Protein AF-A0AAD1XWT1-F1 (afdb_monomer)

Sequence (232 aa):
MTEHLYDRDNPKSNLRYKGTGIEGLFYGVPNINERAEMIARAVAKESDGDLTKFVMQSQKPRDVAQKWRTFKNIARFFKNPVGYAYWKMRPLHKQNRVRAIWVILAAQLYFSFVAWIGTKNKKESMMAFWMHSIGETSKEQGLPLDAKPFPADRHKNYLRYSNFHQKLRNKRTSMIWTSWWCRDQNFRKYFEMRKKHGIRPSLSGFYHEKIYDDYIKSRVSLHKKNQMRDYS

Organism: Euplotes crassus (NCBI:txid5936)

Foldseek 3Di:
DCCVVDDDDDPVLVVPDDDLCPQPQDPDDPCSVVSVVSSVVSCCVVVVNDCVVQVPPPDHDDNPVCPCVVVVLVVVCVVPVPVSVCVVCVVVVVVVVDDPVVVVVVVVVVVVVVVVVVVVVVVVVVVVVVCVVVVVDDPPRDDPDPPDPPPPPCPVPDPPPVPPCVVVPPVDPCVPPDPVVVVVVVVVVVVVVCVVVVNDDDPVPDPCPVVVVVVVVVVVVVVVVVVVVVVD

Secondary structure (DSSP, 8-state):
--TTTS-PPPHHHHTS----SGGG--TT-TTHHHHHHHHHHHHHHHTTT-HHHHHH-SS----GGGTTHHHHHHHHHHH-HHHHHHHHHHHHHHTT-S-HHHHHHHHHHHHHHHHHHHHHHHHHHHHHHHHHHHTS--TTSPPP--S-------TT-SSSTTTGGGTTS-S-GGGS---HHHHHHTHHHHHHHHHHTT-PPPTT--TTHHHHHHHHHHHHHHHHHHHHHH--

Solvent-accessible surface area (backbone atoms only — not comparable to full-atom values): 14476 Å² total; per-residue (Å²): 134,63,71,88,78,48,90,73,78,64,72,75,61,69,79,72,63,87,76,57,54,75,91,69,66,68,82,92,50,97,62,40,65,62,52,52,47,54,26,51,53,43,47,30,64,76,34,78,66,39,62,63,61,59,67,69,42,89,71,72,88,73,69,71,83,55,76,55,46,66,60,54,50,52,52,46,33,73,76,38,48,66,62,45,50,50,66,70,44,43,65,48,53,74,68,62,72,63,51,72,69,58,52,52,49,50,50,53,53,49,52,52,50,53,52,48,52,56,52,49,54,51,50,54,52,53,49,52,55,49,37,41,74,74,63,79,31,52,101,89,42,69,81,82,76,69,92,67,78,73,76,75,77,66,84,77,52,84,84,57,56,91,74,56,57,64,78,77,44,73,91,42,82,71,68,75,53,68,63,56,77,63,60,57,54,57,53,54,59,56,53,53,51,29,62,76,70,68,55,72,80,68,89,83,57,63,89,58,50,64,58,52,51,52,50,50,52,52,52,52,53,51,50,54,52,52,53,56,61,77,74,107

Structure (mmCIF, N/CA/C/O backbone):
data_AF-A0AAD1XWT1-F1
#
_entry.id   AF-A0AAD1XWT1-F1
#
loop_
_atom_site.group_PDB
_atom_site.id
_atom_site.type_symbol
_atom_site.label_atom_id
_atom_site.label_alt_id
_atom_site.label_comp_id
_atom_site.label_asym_id
_atom_site.label_entity_id
_atom_site.label_seq_id
_atom_site.pdbx_PDB_ins_code
_atom_site.Cartn_x
_atom_site.Cartn_y
_atom_site.Cartn_z
_atom_site.occupancy
_atom_site.B_iso_or_equiv
_atom_site.auth_seq_id
_atom_site.auth_comp_id
_atom_site.auth_asym_id
_atom_site.auth_atom_id
_atom_site.pdbx_PDB_model_num
ATOM 1 N N . MET A 1 1 ? -4.996 -30.104 21.480 1.00 49.62 1 MET A N 1
ATOM 2 C CA . MET A 1 1 ? -4.513 -29.905 20.090 1.00 49.62 1 MET A CA 1
ATOM 3 C C . MET A 1 1 ? -4.762 -28.506 19.505 1.00 49.62 1 MET A C 1
ATOM 5 O O . MET A 1 1 ? -4.307 -28.254 18.401 1.00 49.62 1 MET A O 1
ATOM 9 N N . THR A 1 2 ? -5.428 -27.565 20.189 1.00 62.06 2 THR A N 1
ATOM 10 C CA . THR A 1 2 ? -5.700 -26.218 19.634 1.00 62.06 2 THR A CA 1
ATOM 11 C C . THR A 1 2 ? -4.679 -25.144 20.025 1.00 62.06 2 THR A C 1
ATOM 13 O O . THR A 1 2 ? -4.672 -24.074 19.421 1.00 62.06 2 THR A O 1
ATOM 16 N N . GLU A 1 3 ? -3.793 -25.414 20.990 1.00 61.53 3 GLU A N 1
ATOM 17 C CA . GLU A 1 3 ? -2.811 -24.431 21.480 1.00 61.53 3 GLU A CA 1
ATOM 18 C C . GLU A 1 3 ? -1.750 -24.047 20.442 1.00 61.53 3 GLU A C 1
ATOM 20 O O . GLU A 1 3 ? -1.301 -22.908 20.435 1.00 61.53 3 GLU A O 1
ATOM 25 N N . HIS A 1 4 ? -1.403 -24.941 19.510 1.00 67.25 4 HIS A N 1
ATOM 26 C CA . HIS A 1 4 ? -0.463 -24.619 18.428 1.00 67.25 4 HIS A CA 1
ATOM 27 C C . HIS A 1 4 ? -1.076 -23.736 17.326 1.00 67.25 4 HIS A C 1
ATOM 29 O O . HIS A 1 4 ? -0.343 -23.143 16.539 1.00 67.25 4 HIS A O 1
ATOM 35 N N . LEU A 1 5 ? -2.411 -23.646 17.250 1.00 65.06 5 LEU A N 1
ATOM 36 C CA . LEU A 1 5 ? -3.117 -22.942 16.173 1.00 65.06 5 LEU A CA 1
ATOM 37 C C . LEU A 1 5 ? -3.361 -21.458 16.485 1.00 65.06 5 LEU A C 1
ATOM 39 O O . LEU A 1 5 ? -3.397 -20.641 15.564 1.00 65.06 5 LEU A O 1
ATOM 43 N N . TYR A 1 6 ? -3.521 -21.094 17.762 1.00 72.44 6 TYR A N 1
ATOM 44 C CA . TYR A 1 6 ? -3.881 -19.736 18.175 1.00 72.44 6 TYR A CA 1
ATOM 45 C C . TYR A 1 6 ? -3.083 -19.271 19.391 1.00 72.44 6 TYR A C 1
ATOM 47 O O . TYR A 1 6 ? -3.008 -19.968 20.400 1.00 72.44 6 TYR A O 1
ATOM 55 N N . ASP A 1 7 ? -2.574 -18.038 19.327 1.00 73.81 7 ASP A N 1
ATOM 56 C CA . ASP A 1 7 ? -1.950 -17.398 20.485 1.00 73.81 7 ASP A CA 1
ATOM 57 C C . ASP A 1 7 ? -3.040 -17.043 21.507 1.00 73.81 7 ASP A C 1
ATOM 59 O O . ASP A 1 7 ? -3.925 -16.226 21.228 1.00 73.81 7 ASP A O 1
ATOM 63 N N . ARG A 1 8 ? -2.982 -17.665 22.688 1.00 74.50 8 ARG A N 1
ATOM 64 C CA . ARG A 1 8 ? -3.876 -17.357 23.811 1.00 74.50 8 ARG A CA 1
ATOM 65 C C . ARG A 1 8 ? -3.508 -16.015 24.440 1.00 74.50 8 ARG A C 1
ATOM 67 O O . ARG A 1 8 ? -2.337 -15.635 24.498 1.00 74.50 8 ARG A O 1
ATOM 74 N N . ASP A 1 9 ? -4.514 -15.306 24.944 1.00 67.06 9 ASP A N 1
ATOM 75 C CA . ASP A 1 9 ? -4.262 -14.159 25.811 1.00 67.06 9 ASP A CA 1
ATOM 76 C C . ASP A 1 9 ? -3.648 -14.636 27.135 1.00 67.06 9 ASP A C 1
ATOM 78 O O . ASP A 1 9 ? -3.965 -15.715 27.638 1.00 67.06 9 ASP A O 1
ATOM 82 N N . ASN A 1 10 ? -2.732 -13.839 27.688 1.00 71.62 10 ASN A N 1
ATOM 83 C CA . ASN A 1 10 ? -2.047 -14.176 28.932 1.00 71.62 10 ASN A CA 1
ATOM 84 C C . ASN A 1 10 ? -3.079 -14.264 30.075 1.00 71.62 10 ASN A C 1
ATOM 86 O O . ASN A 1 10 ? -3.678 -13.242 30.400 1.00 71.62 10 ASN A O 1
ATOM 90 N N . PRO A 1 11 ? -3.264 -15.413 30.747 1.00 62.41 11 PRO A N 1
ATOM 91 C CA . PRO A 1 11 ? -4.279 -15.558 31.794 1.00 62.41 11 PRO A CA 1
ATOM 92 C C . PRO A 1 11 ? -4.094 -14.563 32.953 1.00 62.41 11 PRO A C 1
ATOM 94 O O . PRO A 1 11 ? -5.069 -14.144 33.576 1.00 62.41 11 PRO A O 1
ATOM 97 N N . LYS A 1 12 ? -2.860 -14.088 33.190 1.00 60.12 12 LYS A N 1
ATOM 98 C CA . LYS A 1 12 ? -2.562 -13.058 34.199 1.00 60.12 12 LYS A CA 1
ATOM 99 C C . LYS A 1 12 ? -3.142 -11.674 33.868 1.00 60.12 12 LYS A C 1
ATOM 101 O O . LYS A 1 12 ? -3.205 -10.839 34.766 1.00 60.12 12 LYS A O 1
ATOM 106 N N . SER A 1 13 ? -3.563 -11.396 32.626 1.00 58.22 13 SER A N 1
ATOM 107 C CA . SER A 1 13 ? -4.206 -10.115 32.285 1.00 58.22 13 SER A CA 1
ATOM 108 C C . SER A 1 13 ? -5.674 -10.043 32.706 1.00 58.22 13 SER A C 1
ATOM 110 O O . SER A 1 13 ? -6.138 -8.956 33.030 1.00 58.22 13 SER A O 1
ATOM 112 N N . ASN A 1 14 ? -6.384 -11.175 32.769 1.00 55.44 14 ASN A N 1
ATOM 113 C CA . ASN A 1 14 ? -7.804 -11.213 33.155 1.00 55.44 14 ASN A CA 1
ATOM 114 C C . ASN A 1 14 ? -8.015 -11.010 34.662 1.00 55.44 14 ASN A C 1
ATOM 116 O O . ASN A 1 14 ? -9.048 -10.506 35.084 1.00 55.44 14 ASN A O 1
ATOM 120 N N . LEU A 1 15 ? -7.020 -11.371 35.474 1.00 54.72 15 LEU A N 1
ATOM 121 C CA . LEU A 1 15 ? -7.054 -11.224 36.931 1.00 54.72 15 LEU A CA 1
ATOM 122 C C . LEU A 1 15 ? -6.800 -9.785 37.411 1.00 54.72 15 LEU A C 1
ATOM 124 O O . LEU A 1 15 ? -6.991 -9.497 38.587 1.00 54.72 15 LEU A O 1
ATOM 128 N N . ARG A 1 16 ? -6.329 -8.887 36.533 1.00 53.28 16 ARG A N 1
ATOM 129 C CA . ARG A 1 16 ? -5.719 -7.610 36.942 1.00 53.28 16 ARG A CA 1
ATOM 130 C C . ARG A 1 16 ? -6.541 -6.361 36.638 1.00 53.28 16 ARG A C 1
ATOM 132 O O . ARG A 1 16 ? -6.170 -5.295 37.115 1.00 53.28 16 ARG A O 1
ATOM 139 N N . TYR A 1 17 ? -7.607 -6.458 35.846 1.00 60.28 17 TYR A N 1
ATOM 140 C CA . TYR A 1 17 ? -8.349 -5.281 35.397 1.00 60.28 17 TYR A CA 1
ATOM 141 C C . TYR A 1 17 ? -9.853 -5.565 35.292 1.00 60.28 17 TYR A C 1
ATOM 143 O O . TYR A 1 17 ? -10.282 -6.392 34.489 1.00 60.28 17 TYR A O 1
ATOM 151 N N . LYS A 1 18 ? -10.648 -4.859 36.105 1.00 67.50 18 LYS A N 1
ATOM 152 C CA . LYS A 1 18 ? -12.100 -4.709 35.947 1.00 67.50 18 LYS A CA 1
ATOM 153 C C . LYS A 1 18 ? -12.346 -3.294 35.436 1.00 67.50 18 LYS A C 1
ATOM 155 O O . LYS A 1 18 ? -12.286 -2.347 36.206 1.00 67.50 18 LYS A O 1
ATOM 160 N N . GLY A 1 19 ? -12.522 -3.147 34.129 1.00 70.94 19 GLY A N 1
ATOM 161 C CA . GLY A 1 19 ? -12.842 -1.850 33.541 1.00 70.94 19 GLY A CA 1
ATOM 162 C C . GLY A 1 19 ? -14.320 -1.520 33.700 1.00 70.94 19 GLY A C 1
ATOM 163 O O . GLY A 1 19 ? -15.168 -2.370 33.436 1.00 70.94 19 GLY A O 1
ATOM 164 N N . THR A 1 20 ? -14.631 -0.271 34.044 1.00 76.56 20 THR A N 1
ATOM 165 C CA . THR A 1 20 ? -16.006 0.267 34.049 1.00 76.56 20 THR A CA 1
ATOM 166 C C . THR A 1 20 ? -16.570 0.469 32.641 1.00 76.56 20 THR A C 1
ATOM 168 O O . THR A 1 20 ? -17.774 0.627 32.470 1.00 76.56 20 THR A O 1
ATOM 171 N N . GLY A 1 21 ? -15.707 0.461 31.616 1.00 80.56 21 GLY A N 1
ATOM 172 C CA . GLY A 1 21 ? -16.075 0.643 30.208 1.00 80.56 21 GLY A CA 1
ATOM 173 C C . GLY A 1 21 ? -16.020 2.091 29.710 1.00 80.56 21 GLY A C 1
ATOM 174 O O . GLY A 1 21 ? -16.126 2.301 28.502 1.00 80.56 21 GLY A O 1
ATOM 175 N N . ILE A 1 22 ? -15.778 3.070 30.596 1.00 81.25 22 ILE A N 1
ATOM 176 C CA . ILE A 1 22 ? -15.628 4.503 30.249 1.00 81.25 22 ILE A CA 1
ATOM 177 C C . ILE A 1 22 ? -14.567 4.705 29.162 1.00 81.25 22 ILE A C 1
ATOM 179 O O . ILE A 1 22 ? -14.730 5.481 28.226 1.00 81.25 22 ILE A O 1
ATOM 183 N N . GLU A 1 23 ? -13.460 3.989 29.290 1.00 80.44 23 GLU A N 1
ATOM 184 C CA . GLU A 1 23 ? -12.224 4.242 28.555 1.00 80.44 23 GLU A CA 1
ATOM 185 C C . GLU A 1 23 ? -12.279 3.798 27.086 1.00 80.44 23 GLU A C 1
ATOM 187 O O . GLU A 1 23 ? -11.448 4.201 26.275 1.00 80.44 23 GLU A O 1
ATOM 192 N N . GLY A 1 24 ? -13.259 2.958 26.746 1.00 77.50 24 GLY A N 1
ATOM 193 C CA . GLY A 1 24 ? -13.456 2.391 25.415 1.00 77.50 24 GLY A CA 1
ATOM 194 C C . GLY A 1 24 ? -14.869 2.600 24.885 1.00 77.50 24 GLY A C 1
ATOM 195 O O . GLY A 1 24 ? -15.335 1.773 24.096 1.00 77.50 24 GLY A O 1
ATOM 196 N N . LEU A 1 25 ? -15.571 3.649 25.337 1.00 85.19 25 LEU A N 1
ATOM 197 C CA . LEU A 1 25 ? -16.929 3.934 24.881 1.00 85.19 25 LEU A CA 1
ATOM 198 C C . LEU A 1 25 ? -16.948 4.074 23.354 1.00 85.19 25 LEU A C 1
ATOM 200 O O . LEU A 1 25 ? -16.250 4.896 22.761 1.00 85.19 25 LEU A O 1
ATOM 204 N N . PHE A 1 26 ? -17.751 3.231 22.713 1.00 83.88 26 PHE A N 1
ATOM 205 C CA . PHE A 1 26 ? -17.863 3.208 21.266 1.00 83.88 26 PHE A CA 1
ATOM 206 C C . PHE A 1 26 ? -18.916 4.221 20.819 1.00 83.88 26 PHE A C 1
ATOM 208 O O . PHE A 1 26 ? -20.108 4.034 21.061 1.00 83.88 26 PHE A O 1
ATOM 215 N N . TYR A 1 27 ? -18.464 5.295 20.179 1.00 85.94 27 TYR A N 1
ATOM 216 C CA . TYR A 1 27 ? -19.332 6.342 19.649 1.00 85.94 27 TYR A CA 1
ATOM 217 C C . TYR A 1 27 ? -19.965 5.923 18.313 1.00 85.94 27 TYR A C 1
ATOM 219 O O . TYR A 1 27 ? -19.368 5.179 17.535 1.00 85.94 27 TYR A O 1
ATOM 227 N N . GLY A 1 28 ? -21.176 6.416 18.035 1.00 87.75 28 GLY A N 1
ATOM 228 C CA . GLY A 1 28 ? -21.856 6.213 16.748 1.00 87.75 28 GLY A CA 1
ATOM 229 C C . GLY A 1 28 ? -22.676 4.925 16.621 1.00 87.75 28 GLY A C 1
ATOM 230 O O . GLY A 1 28 ? -23.123 4.597 15.524 1.00 87.75 28 GLY A O 1
ATOM 231 N N . VAL A 1 29 ? -22.897 4.193 17.716 1.00 90.94 29 VAL A N 1
ATOM 232 C CA . VAL A 1 29 ? -23.879 3.097 17.753 1.00 90.94 29 VAL A CA 1
ATOM 233 C C . VAL A 1 29 ? -25.259 3.600 18.163 1.00 90.94 29 VAL A C 1
ATOM 235 O O . VAL A 1 29 ? -25.348 4.483 19.015 1.00 90.94 29 VAL A O 1
ATOM 238 N N . PRO A 1 30 ? -26.342 3.008 17.625 1.00 92.88 30 PRO A N 1
ATOM 239 C CA . PRO A 1 30 ? -27.704 3.409 17.974 1.00 92.88 30 PRO A CA 1
ATOM 240 C C . PRO A 1 30 ? -28.011 3.209 19.465 1.00 92.88 30 PRO A C 1
ATOM 242 O O . PRO A 1 30 ? -28.807 3.946 20.030 1.00 92.88 30 PRO A O 1
ATOM 245 N N . ASN A 1 31 ? -27.331 2.268 20.128 1.00 94.38 31 ASN A N 1
ATOM 246 C CA . ASN A 1 31 ? -27.516 1.970 21.547 1.00 94.38 31 ASN A CA 1
ATOM 247 C C . ASN A 1 31 ? -26.507 2.669 22.476 1.00 94.38 31 ASN A C 1
ATOM 249 O O . ASN A 1 31 ? -26.092 2.123 23.499 1.00 94.38 31 ASN A O 1
ATOM 253 N N . ILE A 1 32 ? -26.061 3.871 22.110 1.00 93.25 32 ILE A N 1
ATOM 254 C CA . ILE A 1 32 ? -25.077 4.623 22.899 1.00 93.25 32 ILE A CA 1
ATOM 255 C C . ILE A 1 32 ? -25.587 4.977 24.302 1.00 93.25 32 ILE A C 1
ATOM 257 O O . ILE A 1 32 ? -24.831 4.853 25.263 1.00 93.25 32 ILE A O 1
ATOM 261 N N . ASN A 1 33 ? -26.867 5.332 24.432 1.00 93.25 33 ASN A N 1
ATOM 262 C CA . ASN A 1 33 ? -27.468 5.705 25.714 1.00 93.25 33 ASN A CA 1
ATOM 263 C C . ASN A 1 33 ? -27.510 4.517 26.685 1.00 93.25 33 ASN A C 1
ATOM 265 O O . ASN A 1 33 ? -27.107 4.658 27.833 1.00 93.25 33 ASN A O 1
ATOM 269 N N . GLU A 1 34 ? -27.884 3.328 26.205 1.00 93.06 34 GLU A N 1
ATOM 270 C CA . GLU A 1 34 ? -27.869 2.094 27.005 1.00 93.06 34 GLU A CA 1
ATOM 271 C C . GLU A 1 34 ? -26.453 1.759 27.496 1.00 93.06 34 GLU A C 1
ATOM 273 O O . GLU A 1 34 ? -26.245 1.367 28.642 1.00 93.06 34 GLU A O 1
ATOM 278 N N . ARG A 1 35 ? -25.440 1.943 26.640 1.00 91.94 35 ARG A N 1
ATOM 279 C CA . ARG A 1 35 ? -24.036 1.725 27.019 1.00 91.94 35 ARG A CA 1
ATOM 280 C C . ARG A 1 35 ? -23.574 2.731 28.066 1.00 91.94 35 ARG A C 1
ATOM 282 O O . ARG A 1 35 ? -22.901 2.337 29.013 1.00 91.94 35 ARG A O 1
ATOM 289 N N . ALA A 1 36 ? -23.930 4.003 27.899 1.00 91.38 36 ALA A N 1
ATOM 290 C CA . ALA A 1 36 ? -23.623 5.050 28.866 1.00 91.38 36 ALA A CA 1
ATOM 291 C C . ALA A 1 36 ? -24.294 4.772 30.220 1.00 91.38 36 ALA A C 1
ATOM 293 O O . ALA A 1 36 ? -23.655 4.914 31.258 1.00 91.38 36 ALA A O 1
ATOM 294 N N . GLU A 1 37 ? -25.536 4.288 30.213 1.00 92.56 37 GLU A N 1
ATOM 295 C CA . GLU A 1 37 ? -26.249 3.889 31.424 1.00 92.56 37 GLU A CA 1
ATOM 296 C C . GLU A 1 37 ? -25.573 2.701 32.123 1.00 92.56 37 GLU A C 1
ATOM 298 O O . GLU A 1 37 ? -25.354 2.735 33.332 1.00 92.56 37 GLU A O 1
ATOM 303 N N . MET A 1 38 ? -25.171 1.668 31.378 1.00 91.88 38 MET A N 1
ATOM 304 C CA . MET A 1 38 ? -24.446 0.522 31.941 1.00 91.88 38 MET A CA 1
ATOM 305 C C . MET A 1 38 ? -23.110 0.930 32.566 1.00 91.88 38 MET A C 1
ATOM 307 O O . MET A 1 38 ? -22.744 0.421 33.626 1.00 91.88 38 MET A O 1
ATOM 311 N N . ILE A 1 39 ? -22.409 1.876 31.941 1.00 90.50 39 ILE A N 1
ATOM 312 C CA . ILE A 1 39 ? -21.191 2.467 32.493 1.00 90.50 39 ILE A CA 1
ATOM 313 C C . ILE A 1 39 ? -21.511 3.238 33.779 1.00 90.50 39 ILE A C 1
ATOM 315 O O . ILE A 1 39 ? -20.847 3.024 34.789 1.00 90.50 39 ILE A O 1
ATOM 319 N N . ALA A 1 40 ? -22.549 4.079 33.783 1.00 89.62 40 ALA A N 1
ATOM 320 C CA . ALA A 1 40 ? -22.962 4.830 34.968 1.00 89.62 40 ALA A CA 1
ATOM 321 C C . AL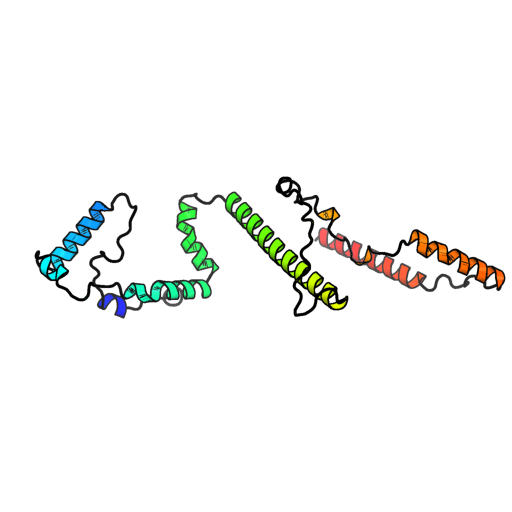A A 1 40 ? -23.335 3.901 36.136 1.00 89.62 40 ALA A C 1
ATOM 323 O O . ALA A 1 40 ? -22.902 4.128 37.264 1.00 89.62 40 ALA A O 1
ATOM 324 N N . ARG A 1 41 ? -24.055 2.804 35.864 1.00 89.88 41 ARG A N 1
ATOM 325 C CA . ARG A 1 41 ? -24.374 1.764 36.857 1.00 89.88 41 ARG A CA 1
ATOM 326 C C . ARG A 1 41 ? -23.116 1.079 37.396 1.00 89.88 41 ARG A C 1
ATOM 328 O O . ARG A 1 41 ? -23.028 0.838 38.597 1.00 89.88 41 ARG A O 1
ATOM 335 N N . ALA A 1 42 ? -22.144 0.767 36.537 1.00 88.19 42 ALA A N 1
ATOM 336 C CA . ALA A 1 42 ? -20.881 0.158 36.956 1.00 88.19 42 ALA A CA 1
ATOM 337 C C . ALA A 1 42 ? -20.062 1.104 37.849 1.00 88.19 42 ALA A C 1
ATOM 339 O O . ALA A 1 42 ? -19.581 0.683 38.897 1.00 88.19 42 ALA A O 1
ATOM 340 N N . VAL A 1 43 ? -19.977 2.384 37.479 1.00 87.94 43 VAL A N 1
ATOM 341 C CA . VAL A 1 43 ? -19.292 3.422 38.267 1.00 87.94 43 VAL A CA 1
ATOM 342 C C . VAL A 1 43 ? -19.974 3.618 39.615 1.00 87.94 43 VAL A C 1
ATOM 344 O O . VAL A 1 43 ? -19.302 3.588 40.638 1.00 87.94 43 VAL A O 1
ATOM 347 N N . ALA A 1 44 ? -21.304 3.745 39.629 1.00 87.38 44 ALA A N 1
ATOM 348 C CA . ALA A 1 44 ? -22.071 3.888 40.862 1.00 87.38 44 ALA A CA 1
ATOM 349 C C . ALA A 1 44 ? -21.903 2.670 41.781 1.00 87.38 44 ALA A C 1
ATOM 351 O O . ALA A 1 44 ? -21.812 2.829 42.992 1.00 87.38 44 ALA A O 1
ATOM 352 N N . LYS A 1 45 ? -21.810 1.455 41.227 1.00 87.81 45 LYS A N 1
ATOM 353 C CA . LYS A 1 45 ? -21.544 0.244 42.013 1.00 87.81 45 LYS A CA 1
ATOM 354 C C . LYS A 1 45 ? -20.141 0.232 42.621 1.00 87.81 45 LYS A C 1
ATOM 356 O O . LYS A 1 45 ? -19.979 -0.251 43.732 1.00 87.81 45 LYS A O 1
ATOM 361 N N . GLU A 1 46 ? -19.133 0.721 41.904 1.00 82.94 46 GLU A N 1
ATOM 362 C CA . GLU A 1 46 ? -17.763 0.814 42.428 1.00 82.94 46 GLU A CA 1
ATOM 363 C C . GLU A 1 46 ? -17.592 1.942 43.451 1.00 82.94 46 GLU A C 1
ATOM 365 O O . GLU A 1 46 ? -16.688 1.881 44.281 1.00 82.94 46 GLU A O 1
ATOM 370 N N . SER A 1 47 ? -18.456 2.957 43.406 1.00 83.81 47 SER A N 1
ATOM 371 C CA . SER A 1 47 ? -18.407 4.120 44.290 1.00 83.81 47 SER A CA 1
ATOM 372 C C . SER A 1 47 ? -19.470 4.112 45.400 1.00 83.81 47 SER A C 1
ATOM 374 O O . SER A 1 47 ? -19.673 5.139 46.047 1.00 83.81 47 SER A O 1
ATOM 376 N N . ASP A 1 48 ? -20.163 2.987 45.620 1.00 86.00 48 ASP A N 1
ATOM 377 C CA . ASP A 1 48 ? -21.288 2.838 46.563 1.00 86.00 48 ASP A CA 1
ATOM 378 C C . ASP A 1 48 ? -22.382 3.917 46.405 1.00 86.00 48 ASP A C 1
ATOM 380 O O . ASP A 1 48 ? -22.942 4.417 47.377 1.00 86.00 48 ASP A O 1
ATOM 384 N N . GLY A 1 49 ? -22.658 4.334 45.168 1.00 83.69 49 GLY A N 1
ATOM 385 C CA . GLY A 1 49 ? -23.625 5.385 44.833 1.00 83.69 49 GLY A CA 1
ATOM 386 C C . GLY A 1 49 ? -23.099 6.818 44.975 1.00 83.69 49 GLY A C 1
ATOM 387 O O . GLY A 1 49 ? -23.742 7.745 44.488 1.00 83.69 49 GLY A O 1
ATOM 388 N N . ASP A 1 50 ? -21.914 7.018 45.558 1.00 88.88 50 ASP A N 1
ATOM 389 C CA . ASP A 1 50 ? -21.298 8.334 45.739 1.00 88.88 50 ASP A CA 1
ATOM 390 C C . ASP A 1 50 ? -20.274 8.637 44.635 1.00 88.88 50 ASP A C 1
ATOM 392 O O . ASP A 1 50 ? -19.100 8.265 44.702 1.00 88.88 50 ASP A O 1
ATOM 396 N N . LEU A 1 51 ? -20.721 9.347 43.598 1.00 83.81 51 LEU A N 1
ATOM 397 C CA . LEU A 1 51 ? -19.886 9.717 42.452 1.00 83.81 51 LEU A CA 1
ATOM 398 C C . LEU A 1 51 ? -18.724 10.652 42.823 1.00 83.81 51 LEU A C 1
ATOM 400 O O . LEU A 1 51 ? -17.755 10.739 42.064 1.00 83.81 51 LEU A O 1
ATOM 404 N N . THR A 1 52 ? -18.771 11.327 43.978 1.00 84.56 52 THR A N 1
ATOM 405 C CA . THR A 1 52 ? -17.679 12.215 44.399 1.00 84.56 52 THR A CA 1
ATOM 406 C C . THR A 1 52 ? -16.398 11.427 44.661 1.00 84.56 52 THR A C 1
ATOM 408 O O . THR A 1 52 ? -15.324 11.877 44.263 1.00 84.56 52 THR A O 1
ATOM 411 N N . LYS A 1 53 ? -16.499 10.196 45.184 1.00 83.81 53 LYS A N 1
ATOM 412 C CA . LYS A 1 53 ? -15.360 9.278 45.359 1.00 83.81 53 LYS A CA 1
ATOM 413 C C . LYS A 1 53 ? -14.677 8.954 44.034 1.00 83.81 53 LYS A C 1
ATOM 415 O O . LYS A 1 53 ? -13.450 8.965 43.948 1.00 83.81 53 LYS A O 1
ATOM 420 N N . PHE A 1 54 ? -15.466 8.720 42.983 1.00 82.38 54 PHE A N 1
ATOM 421 C CA . PHE A 1 54 ? -14.926 8.495 41.644 1.00 82.38 54 PHE A CA 1
ATOM 422 C C . PHE A 1 54 ? -14.262 9.761 41.098 1.00 82.38 54 PHE A C 1
ATOM 424 O O . PHE A 1 54 ? -13.175 9.682 40.530 1.00 82.38 54 PHE A O 1
ATOM 431 N N . VAL A 1 55 ? -14.871 10.940 41.275 1.00 84.62 55 VAL A N 1
ATOM 432 C CA . VAL A 1 55 ? -14.315 12.229 40.823 1.00 84.62 55 VAL A CA 1
ATOM 433 C C . VAL A 1 55 ? -12.990 12.541 41.521 1.00 84.62 55 VAL A C 1
ATOM 435 O O . VAL A 1 55 ? -12.027 12.866 40.825 1.00 84.62 55 VAL A O 1
ATOM 438 N N . MET A 1 56 ? -12.922 12.356 42.842 1.00 85.00 56 MET A N 1
ATOM 439 C CA . MET A 1 56 ? -11.740 12.608 43.677 1.00 85.00 56 MET A CA 1
ATOM 440 C C . MET A 1 56 ? -10.594 11.612 43.452 1.00 85.00 56 MET A C 1
ATOM 442 O O . MET A 1 56 ? -9.467 11.858 43.880 1.00 85.00 56 MET A O 1
ATOM 446 N N . GLN A 1 57 ? -10.841 10.500 42.756 1.00 82.12 57 GLN A N 1
ATOM 447 C CA . GLN A 1 57 ? -9.806 9.531 42.418 1.00 82.12 57 GLN A CA 1
ATOM 448 C C . GLN A 1 57 ? -8.758 10.166 41.483 1.00 82.12 57 GLN A C 1
ATOM 450 O O . GLN A 1 57 ? -9.059 10.513 40.336 1.00 82.12 57 GLN A O 1
ATOM 455 N N . SER A 1 58 ? -7.527 10.311 41.988 1.00 70.62 58 SER A N 1
ATOM 456 C CA . SER A 1 58 ? -6.415 11.012 41.322 1.00 70.62 58 SER A CA 1
ATOM 457 C C . SER A 1 58 ? -5.938 10.321 40.045 1.00 70.62 58 SER A C 1
ATOM 459 O O . SER A 1 58 ? -5.507 10.976 39.096 1.00 70.62 58 SER A O 1
ATOM 461 N N . GLN A 1 59 ? -6.052 8.993 39.990 1.00 74.69 59 GLN A N 1
ATOM 462 C CA . GLN A 1 59 ? -5.810 8.205 38.791 1.00 74.69 59 GLN A CA 1
ATOM 463 C C . GLN A 1 59 ? -7.114 7.561 38.348 1.00 74.69 59 GLN A C 1
ATOM 465 O O . GLN A 1 59 ? -7.603 6.620 38.970 1.00 74.69 59 GLN A O 1
ATOM 470 N N . LYS A 1 60 ? -7.669 8.065 37.244 1.00 75.25 60 LYS A N 1
ATOM 471 C CA . LYS A 1 60 ? -8.768 7.378 36.569 1.00 75.25 60 LYS A CA 1
ATOM 472 C C . LYS A 1 60 ? -8.273 6.017 36.073 1.00 75.25 60 LYS A C 1
ATOM 474 O O . LYS A 1 60 ? -7.125 5.936 35.612 1.00 75.25 60 LYS A O 1
ATOM 479 N N . PRO A 1 61 ? -9.106 4.967 36.154 1.00 71.81 61 PRO A N 1
ATOM 480 C CA . PRO A 1 61 ? -8.738 3.664 35.628 1.00 71.81 61 PRO A CA 1
ATOM 481 C C . PRO A 1 61 ? -8.369 3.786 34.139 1.00 71.81 61 PRO A C 1
ATOM 483 O O . PRO A 1 61 ? -8.864 4.657 33.416 1.00 71.81 61 PRO A O 1
ATOM 486 N N . ARG A 1 62 ? -7.399 2.969 33.718 1.00 73.31 62 ARG A N 1
ATOM 487 C CA . ARG A 1 62 ? -6.936 2.845 32.331 1.00 73.31 62 ARG A CA 1
ATOM 488 C C . ARG A 1 62 ? -6.855 1.372 31.952 1.00 73.31 62 ARG A C 1
ATOM 490 O O . ARG A 1 62 ? -6.408 0.556 32.757 1.00 73.31 62 ARG A O 1
ATOM 497 N N . ASP A 1 63 ? -7.162 1.062 30.700 1.00 75.38 63 ASP A N 1
ATOM 498 C CA . ASP A 1 63 ? -7.286 -0.293 30.192 1.00 75.38 63 ASP A CA 1
ATOM 499 C C . ASP A 1 63 ? -5.889 -0.752 29.825 1.00 75.38 63 ASP A C 1
ATOM 501 O O . ASP A 1 63 ? -5.401 -0.638 28.694 1.00 75.38 63 ASP A O 1
ATOM 505 N N . VAL A 1 64 ? -5.201 -1.255 30.847 1.00 76.69 64 VAL A N 1
ATOM 506 C CA . VAL A 1 64 ? -3.835 -1.754 30.727 1.00 76.69 64 VAL A CA 1
ATOM 507 C C . VAL A 1 64 ? -3.772 -2.916 29.728 1.00 76.69 64 VAL A C 1
ATOM 509 O O . VAL A 1 64 ? -2.722 -3.136 29.115 1.00 76.69 64 VAL A O 1
ATOM 512 N N . ALA A 1 65 ? -4.882 -3.627 29.486 1.00 74.00 65 ALA A N 1
ATOM 513 C CA . ALA A 1 65 ? -4.927 -4.711 28.513 1.00 74.00 65 ALA A CA 1
ATOM 514 C C . ALA A 1 65 ? -4.798 -4.201 27.065 1.00 74.00 65 ALA A C 1
ATOM 516 O O . ALA A 1 65 ? -4.277 -4.922 26.203 1.00 74.00 65 ALA A O 1
ATOM 517 N N . GLN A 1 66 ? -5.179 -2.948 26.787 1.00 79.31 66 GLN A N 1
ATOM 518 C CA . GLN A 1 66 ? -5.052 -2.346 25.456 1.00 79.31 66 GLN A CA 1
ATOM 519 C C . GLN A 1 66 ? -3.655 -1.806 25.129 1.00 79.31 66 GLN A C 1
ATOM 521 O O . GLN A 1 66 ? -3.337 -1.678 23.945 1.00 79.31 66 GLN A O 1
ATOM 526 N N . LYS A 1 67 ? -2.782 -1.582 26.126 1.00 82.06 67 LYS A N 1
ATOM 527 C CA . LYS A 1 67 ? -1.463 -0.928 25.961 1.00 82.06 67 LYS A CA 1
ATOM 528 C C . LYS A 1 67 ? -0.611 -1.496 24.816 1.00 82.06 67 LYS A C 1
ATOM 530 O O . LYS A 1 67 ? 0.040 -0.748 24.097 1.00 82.06 67 LYS A O 1
ATOM 535 N N . TRP A 1 68 ? -0.638 -2.815 24.619 1.00 84.44 68 TRP A N 1
ATOM 536 C CA . TRP A 1 68 ? 0.157 -3.506 23.591 1.00 84.44 68 TRP A CA 1
ATOM 537 C C . TRP A 1 68 ? -0.679 -4.078 22.443 1.00 84.44 68 TRP A C 1
ATOM 539 O O . TRP A 1 68 ? -0.171 -4.842 21.621 1.00 84.44 68 TRP A O 1
ATOM 549 N N . ARG A 1 69 ? -1.972 -3.743 22.364 1.00 84.88 69 ARG A N 1
ATOM 550 C CA . ARG A 1 69 ? -2.899 -4.354 21.400 1.00 84.88 69 ARG A CA 1
ATOM 551 C C . ARG A 1 69 ? -2.491 -4.089 19.951 1.00 84.88 69 ARG A C 1
ATOM 553 O O . ARG A 1 69 ? -2.581 -5.000 19.128 1.00 84.88 69 ARG A O 1
ATOM 560 N N . THR A 1 70 ? -1.996 -2.889 19.652 1.00 88.25 70 THR A N 1
ATOM 561 C CA . THR A 1 70 ? -1.509 -2.521 18.313 1.00 88.25 70 THR A CA 1
ATOM 562 C C . THR A 1 70 ? -0.310 -3.374 17.910 1.00 88.25 70 THR A C 1
ATOM 564 O O . THR A 1 70 ? -0.348 -4.018 16.866 1.00 88.25 70 THR A O 1
ATOM 567 N N . PHE A 1 71 ? 0.701 -3.483 18.774 1.00 91.31 71 PHE A N 1
ATOM 568 C CA . PHE A 1 71 ? 1.884 -4.308 18.515 1.00 91.31 71 PHE A CA 1
ATOM 569 C C . PHE A 1 71 ? 1.546 -5.793 18.381 1.00 91.31 71 PHE A C 1
ATOM 571 O O . PHE A 1 71 ? 2.025 -6.446 1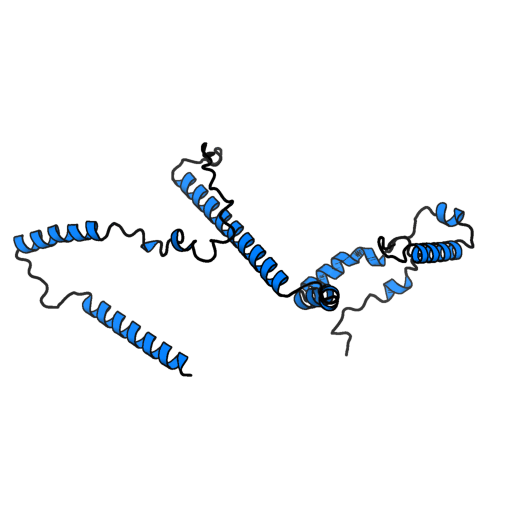7.459 1.00 91.31 71 PHE A O 1
AT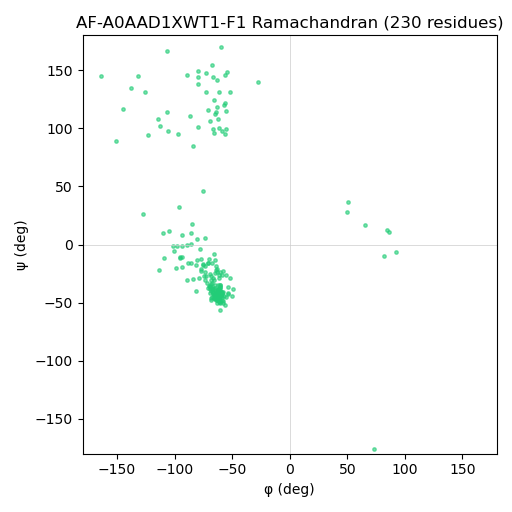OM 578 N N . LYS A 1 72 ? 0.649 -6.322 19.223 1.00 89.50 72 LYS A N 1
ATOM 579 C CA . LYS A 1 72 ? 0.150 -7.701 19.089 1.00 89.50 72 LYS A CA 1
ATOM 580 C C . LYS A 1 72 ? -0.525 -7.933 17.734 1.00 89.50 72 LYS A C 1
ATOM 582 O O . LYS A 1 72 ? -0.337 -8.980 17.125 1.00 89.50 72 LYS A O 1
ATOM 587 N N . ASN A 1 73 ? -1.305 -6.971 17.243 1.00 90.94 73 ASN A N 1
ATOM 588 C CA . ASN A 1 73 ? -1.942 -7.071 15.929 1.00 90.94 73 ASN A CA 1
ATOM 589 C C . ASN A 1 73 ? -0.934 -6.983 14.777 1.00 90.94 73 ASN A C 1
ATOM 591 O O . ASN A 1 73 ? -1.071 -7.732 13.814 1.00 90.94 73 ASN A O 1
ATOM 595 N N . ILE A 1 74 ? 0.088 -6.132 14.892 1.00 91.81 74 ILE A N 1
ATOM 596 C CA . ILE A 1 74 ? 1.197 -6.066 13.931 1.00 91.81 74 ILE A CA 1
ATOM 597 C C . ILE A 1 74 ? 1.941 -7.408 13.896 1.00 91.81 74 ILE A C 1
ATOM 599 O O . ILE A 1 74 ? 2.137 -7.974 12.825 1.00 91.81 74 ILE A O 1
ATOM 603 N N . ALA A 1 75 ? 2.272 -7.975 15.058 1.00 92.62 75 ALA A N 1
ATOM 604 C CA . ALA A 1 75 ? 2.918 -9.282 15.150 1.00 92.62 75 ALA A CA 1
ATOM 605 C C . ALA A 1 75 ? 2.061 -10.399 14.526 1.00 92.62 75 ALA A C 1
ATOM 607 O O . ALA A 1 75 ? 2.575 -11.221 13.773 1.00 92.62 75 ALA A O 1
ATOM 608 N N . ARG A 1 76 ? 0.739 -10.401 14.760 1.00 90.12 76 ARG A N 1
ATOM 609 C CA . ARG A 1 76 ? -0.193 -11.345 14.111 1.00 90.12 76 ARG A CA 1
ATOM 610 C C . ARG A 1 76 ? -0.233 -11.175 12.594 1.00 90.12 76 ARG A C 1
ATOM 612 O O . ARG A 1 76 ? -0.303 -12.175 11.886 1.00 90.12 76 ARG A O 1
ATOM 619 N N . PHE A 1 77 ? -0.182 -9.935 12.104 1.00 93.12 77 PHE A N 1
ATOM 620 C CA . PHE A 1 77 ? -0.114 -9.658 10.673 1.00 93.12 77 PHE A CA 1
ATOM 621 C C . PHE A 1 77 ? 1.179 -10.204 10.061 1.00 93.12 77 PHE A C 1
ATOM 623 O O . PHE A 1 77 ? 1.117 -10.865 9.037 1.00 93.12 77 PHE A O 1
ATOM 630 N N . PHE A 1 78 ? 2.334 -10.023 10.705 1.00 93.88 78 PHE A N 1
ATOM 631 C CA . PHE A 1 78 ? 3.585 -10.603 10.205 1.00 93.88 78 PHE A CA 1
ATOM 632 C C . PHE A 1 78 ? 3.630 -12.134 10.313 1.00 93.88 78 PHE A C 1
ATOM 634 O O . PHE A 1 78 ? 4.154 -12.783 9.413 1.00 93.88 78 PHE A O 1
ATOM 641 N N . LYS A 1 79 ? 3.044 -12.726 11.363 1.00 92.06 79 LYS A N 1
ATOM 642 C CA . LYS A 1 79 ? 2.961 -14.188 11.537 1.00 92.06 79 LYS A CA 1
ATOM 643 C C . LYS A 1 79 ? 2.124 -14.853 10.441 1.00 92.06 79 LYS A C 1
ATOM 645 O O . LYS A 1 79 ? 2.494 -15.911 9.945 1.00 92.06 79 LYS A O 1
ATOM 650 N N . ASN A 1 80 ? 0.980 -14.265 10.087 1.00 93.06 80 ASN A N 1
ATOM 651 C CA . ASN A 1 80 ? 0.131 -14.753 9.002 1.00 93.06 80 ASN A CA 1
ATOM 652 C C . ASN A 1 80 ? -0.648 -13.591 8.352 1.00 93.06 80 ASN A C 1
ATOM 654 O O . ASN A 1 80 ? -1.780 -13.300 8.766 1.00 93.06 80 ASN A O 1
ATOM 658 N N . PRO A 1 81 ? -0.081 -12.932 7.325 1.00 92.25 81 PRO A N 1
ATOM 659 C CA . PRO A 1 81 ? -0.658 -11.711 6.761 1.00 92.25 81 PRO A CA 1
ATOM 660 C C . PRO A 1 81 ? -1.978 -11.975 6.041 1.00 92.25 81 PRO A C 1
ATOM 662 O O . PRO A 1 81 ? -2.938 -11.219 6.204 1.00 92.25 81 PRO A O 1
ATOM 665 N N . VAL A 1 82 ? -2.061 -13.084 5.301 1.00 91.44 82 VAL A N 1
ATOM 666 C CA . VAL A 1 82 ? -3.258 -13.463 4.540 1.00 91.44 82 VAL A CA 1
ATOM 667 C C . VAL A 1 82 ? -4.394 -13.843 5.484 1.00 91.44 82 VAL A C 1
ATOM 669 O O . VAL A 1 82 ? -5.506 -13.339 5.342 1.00 91.44 82 VAL A O 1
ATOM 672 N N . GLY A 1 83 ? -4.117 -14.681 6.487 1.00 91.56 83 GLY A N 1
ATOM 673 C CA . GLY A 1 83 ? -5.113 -15.086 7.475 1.00 91.56 83 GLY A CA 1
ATOM 674 C C . GLY A 1 83 ? -5.627 -13.898 8.287 1.00 91.56 83 GLY A C 1
ATOM 675 O O . GLY A 1 83 ? -6.837 -13.735 8.448 1.00 91.56 83 GLY A O 1
ATOM 676 N N . TYR A 1 84 ? -4.727 -13.025 8.751 1.00 92.12 84 TYR A N 1
ATOM 677 C CA . TYR A 1 84 ? -5.115 -11.822 9.485 1.00 92.12 84 TYR A CA 1
ATOM 678 C C . TYR A 1 84 ? -5.996 -10.899 8.631 1.00 92.12 84 TYR A C 1
ATOM 680 O O . TYR A 1 84 ? -7.063 -10.480 9.088 1.00 92.12 84 TYR A O 1
ATOM 688 N N . ALA A 1 85 ? -5.598 -10.625 7.383 1.00 90.31 85 ALA A N 1
ATOM 689 C CA . ALA A 1 85 ? -6.382 -9.812 6.458 1.00 90.31 85 ALA A CA 1
ATOM 690 C C . ALA A 1 85 ? -7.755 -10.441 6.168 1.00 90.31 85 ALA A C 1
ATOM 692 O O . ALA A 1 85 ? -8.771 -9.754 6.267 1.00 90.31 85 ALA A O 1
ATOM 693 N N . TYR A 1 86 ? -7.811 -11.750 5.902 1.00 90.31 86 TYR A N 1
ATOM 694 C CA . TYR A 1 86 ? -9.060 -12.475 5.661 1.00 90.31 86 TYR A CA 1
ATOM 695 C C . TYR A 1 86 ? -10.047 -12.310 6.823 1.00 90.31 86 TYR A C 1
ATOM 697 O O . TYR A 1 86 ? -11.184 -11.877 6.624 1.00 90.31 86 TYR A O 1
ATOM 705 N N . TRP A 1 87 ? -9.613 -12.585 8.056 1.00 92.00 87 TRP A N 1
ATOM 706 C CA . TRP A 1 87 ? -10.490 -12.496 9.226 1.00 92.00 87 TRP A CA 1
ATOM 707 C C . TRP A 1 87 ? -10.921 -11.064 9.540 1.00 92.00 87 TRP A C 1
ATOM 709 O O . TRP A 1 87 ? -12.052 -10.857 9.985 1.00 92.00 87 TRP A O 1
ATOM 719 N N . LYS A 1 88 ? -10.066 -10.068 9.277 1.00 89.94 88 LYS A N 1
ATOM 720 C CA . LYS A 1 88 ? -10.424 -8.651 9.428 1.00 89.94 88 LYS A CA 1
ATOM 721 C C . LYS A 1 88 ? -11.398 -8.160 8.361 1.00 89.94 88 LYS A C 1
ATOM 723 O O . LYS A 1 88 ? -12.260 -7.346 8.677 1.00 89.94 88 LYS A O 1
ATOM 728 N N . MET A 1 89 ? -11.317 -8.689 7.143 1.00 86.12 89 MET A N 1
ATOM 729 C CA . MET A 1 89 ? -12.199 -8.314 6.034 1.00 86.12 89 MET A CA 1
ATOM 730 C C . MET A 1 89 ? -13.497 -9.137 5.979 1.00 86.12 89 MET A C 1
ATOM 732 O O . MET A 1 89 ? -14.466 -8.714 5.347 1.00 86.12 89 MET A O 1
ATOM 736 N N . ARG A 1 90 ? -13.571 -10.280 6.679 1.00 87.75 90 ARG A N 1
ATOM 737 C CA . ARG A 1 90 ? -14.747 -11.172 6.703 1.00 87.75 90 ARG A CA 1
ATOM 738 C C . ARG A 1 90 ? -16.077 -10.457 6.997 1.00 87.75 90 ARG A C 1
ATOM 740 O O . ARG A 1 90 ? -17.045 -10.761 6.299 1.00 87.75 90 ARG A O 1
ATOM 747 N N . PRO A 1 91 ? -16.190 -9.529 7.972 1.00 87.69 91 PRO A N 1
ATOM 748 C CA . PRO A 1 91 ? -17.453 -8.833 8.232 1.00 87.69 91 PRO A CA 1
ATOM 749 C C . PRO A 1 91 ? -17.924 -7.991 7.040 1.00 87.69 91 PRO A C 1
ATOM 751 O O . PRO A 1 91 ? -19.110 -7.990 6.722 1.00 87.69 91 PRO A O 1
ATOM 754 N N . LEU A 1 92 ? -16.992 -7.338 6.337 1.00 82.50 92 LEU A N 1
ATOM 755 C CA . LEU A 1 92 ? -17.291 -6.528 5.153 1.00 82.50 92 LEU A CA 1
ATOM 756 C C . LEU A 1 92 ? -17.763 -7.398 3.982 1.00 82.50 92 LEU A C 1
ATOM 758 O O . LEU A 1 92 ? -18.671 -7.007 3.248 1.00 82.50 92 LEU A O 1
ATOM 762 N N . HIS A 1 93 ? -17.187 -8.596 3.850 1.00 79.62 93 HIS A N 1
ATOM 763 C CA . HIS A 1 93 ? -17.599 -9.576 2.848 1.00 79.62 93 HIS A CA 1
ATOM 764 C C . HIS A 1 93 ? -18.985 -10.163 3.152 1.00 79.62 93 HIS A C 1
ATOM 766 O O . HIS A 1 93 ? -19.805 -10.302 2.248 1.00 79.62 93 HIS A O 1
ATOM 772 N N . LYS A 1 94 ? -19.285 -10.471 4.424 1.00 84.44 94 LYS A N 1
ATOM 773 C CA . LYS A 1 94 ? -20.613 -10.957 4.846 1.00 84.44 94 LYS A CA 1
ATOM 774 C C . LYS A 1 94 ? -21.720 -9.933 4.602 1.00 84.44 94 LYS A C 1
ATOM 776 O O . LYS A 1 94 ? -22.828 -10.314 4.256 1.00 84.44 94 LYS A O 1
ATOM 781 N N . GLN A 1 95 ? -21.419 -8.647 4.761 1.00 86.81 95 GLN A N 1
ATOM 782 C CA . GLN A 1 95 ? -22.367 -7.558 4.505 1.00 86.81 95 GLN A CA 1
ATOM 783 C C . GLN A 1 95 ? -22.496 -7.208 3.011 1.00 86.81 95 GLN A C 1
ATOM 785 O O . GLN A 1 95 ? -23.148 -6.222 2.680 1.00 86.81 95 GLN A O 1
ATOM 790 N N . ASN A 1 96 ? -21.843 -7.967 2.117 1.00 80.56 96 ASN A N 1
ATOM 791 C CA . ASN A 1 96 ? -21.796 -7.739 0.669 1.00 80.56 96 ASN A CA 1
ATOM 792 C C . ASN A 1 96 ? -21.417 -6.294 0.275 1.00 80.56 96 ASN A C 1
ATOM 794 O O . ASN A 1 96 ? -21.816 -5.781 -0.770 1.00 80.56 96 ASN A O 1
ATOM 798 N N . ARG A 1 97 ? -20.642 -5.613 1.132 1.00 77.19 97 ARG A N 1
ATOM 799 C CA . ARG A 1 97 ? -20.227 -4.217 0.915 1.00 77.19 97 ARG A CA 1
ATOM 800 C C . ARG A 1 97 ? -19.100 -4.106 -0.107 1.00 77.19 97 ARG A C 1
ATOM 802 O O . ARG A 1 97 ? -18.919 -3.057 -0.714 1.00 77.19 97 ARG A O 1
ATOM 809 N N . VAL A 1 98 ? -18.346 -5.187 -0.300 1.00 77.25 98 VAL A N 1
ATOM 810 C CA . VAL A 1 98 ? -17.198 -5.240 -1.206 1.00 77.25 98 VAL A CA 1
ATOM 811 C C . VAL A 1 98 ? -17.534 -6.169 -2.365 1.00 77.25 98 VAL A C 1
ATOM 813 O O . VAL A 1 98 ? -17.495 -7.388 -2.227 1.00 77.25 98 VAL A O 1
ATOM 816 N N . ARG A 1 99 ? -17.867 -5.589 -3.521 1.00 80.50 99 ARG A N 1
ATOM 817 C CA . ARG A 1 99 ? -18.023 -6.349 -4.769 1.00 80.50 99 ARG A CA 1
ATOM 818 C C . ARG A 1 99 ? -16.647 -6.631 -5.369 1.00 80.50 99 ARG A C 1
ATOM 820 O O . ARG A 1 99 ? -15.783 -5.755 -5.347 1.00 80.50 99 ARG A O 1
ATOM 827 N N . ALA A 1 100 ? -16.469 -7.803 -5.977 1.00 81.31 100 ALA A N 1
ATOM 828 C CA . ALA A 1 100 ? -15.207 -8.196 -6.613 1.00 81.31 100 ALA A CA 1
ATOM 829 C C . ALA A 1 100 ? -14.701 -7.158 -7.636 1.00 81.31 100 ALA A C 1
ATOM 831 O O . ALA A 1 100 ? -13.507 -6.877 -7.693 1.00 81.31 100 ALA A O 1
ATOM 832 N N . ILE A 1 101 ? -15.612 -6.512 -8.374 1.00 83.19 101 ILE A N 1
ATOM 833 C CA . ILE A 1 101 ? -15.267 -5.467 -9.349 1.00 83.19 101 ILE A CA 1
ATOM 834 C C . ILE A 1 101 ? -14.552 -4.263 -8.718 1.00 83.19 101 ILE A C 1
ATOM 836 O O . ILE A 1 101 ? -13.612 -3.736 -9.305 1.00 83.19 101 ILE A O 1
ATOM 840 N N . TRP A 1 102 ? -14.931 -3.867 -7.498 1.00 84.31 102 TRP A N 1
ATOM 841 C CA . TRP A 1 102 ? -14.276 -2.771 -6.781 1.00 84.31 102 TRP A CA 1
ATOM 842 C C . TRP A 1 102 ? -12.868 -3.152 -6.335 1.00 84.31 102 TRP A C 1
ATOM 844 O O . TRP A 1 102 ? -11.969 -2.318 -6.377 1.00 84.31 102 TRP A O 1
ATOM 854 N N . VAL A 1 103 ? -12.661 -4.418 -5.960 1.00 85.12 103 VAL A N 1
ATOM 855 C CA . VAL A 1 103 ? -11.335 -4.937 -5.601 1.00 85.12 103 VAL A CA 1
ATOM 856 C C . VAL A 1 103 ? -10.416 -4.923 -6.818 1.00 85.12 103 VAL A C 1
ATOM 858 O O . VAL A 1 103 ? -9.292 -4.441 -6.723 1.00 85.12 103 VAL A O 1
ATOM 861 N N . ILE A 1 104 ? -10.908 -5.386 -7.970 1.00 84.44 104 ILE A N 1
ATOM 862 C CA . ILE A 1 104 ? -10.151 -5.376 -9.227 1.00 84.44 104 ILE A CA 1
ATOM 863 C C . ILE A 1 104 ? -9.819 -3.938 -9.642 1.00 84.44 104 ILE A C 1
ATOM 865 O O . ILE A 1 104 ? -8.673 -3.653 -9.982 1.00 84.44 104 ILE A O 1
ATOM 869 N N . LEU A 1 105 ? -10.784 -3.016 -9.560 1.00 85.50 105 LEU A N 1
ATOM 870 C CA . LEU A 1 105 ? -10.566 -1.605 -9.882 1.00 85.50 105 LEU A CA 1
ATOM 871 C C . LEU A 1 105 ? -9.514 -0.969 -8.963 1.00 85.50 105 LEU A C 1
ATOM 873 O O . LEU A 1 105 ? -8.573 -0.343 -9.446 1.00 85.50 105 LEU A O 1
ATOM 877 N N . ALA A 1 106 ? -9.646 -1.151 -7.647 1.00 88.00 106 ALA A N 1
ATOM 878 C CA . ALA A 1 106 ? -8.696 -0.619 -6.676 1.00 88.00 106 ALA A CA 1
ATOM 879 C C . ALA A 1 106 ? -7.291 -1.203 -6.881 1.00 88.00 106 ALA A C 1
ATOM 881 O O . ALA A 1 106 ? -6.312 -0.459 -6.869 1.00 88.00 106 ALA A O 1
ATOM 882 N N . ALA A 1 107 ? -7.190 -2.511 -7.140 1.00 86.88 107 ALA A N 1
ATOM 883 C CA . ALA A 1 107 ? -5.925 -3.168 -7.448 1.00 86.88 107 ALA A CA 1
ATOM 884 C C . ALA A 1 107 ? -5.294 -2.601 -8.728 1.00 86.88 107 ALA A C 1
ATOM 886 O O . ALA A 1 107 ? -4.117 -2.248 -8.730 1.00 86.88 107 ALA A O 1
ATOM 887 N N . GLN A 1 108 ? -6.075 -2.438 -9.798 1.00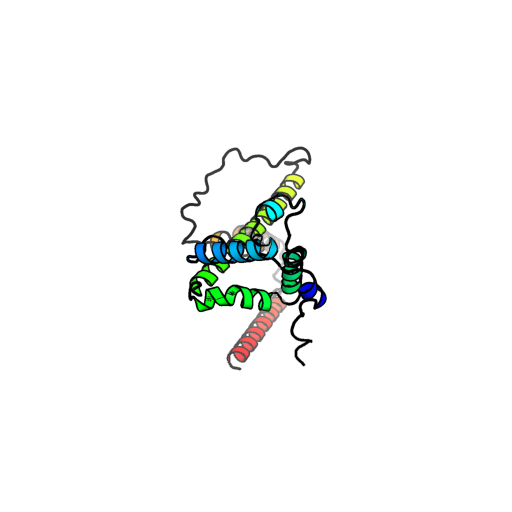 87.88 108 GLN A N 1
ATOM 888 C CA . GLN A 1 108 ? -5.597 -1.875 -11.061 1.00 87.88 108 GLN A CA 1
ATOM 889 C C . GLN A 1 108 ? -5.079 -0.441 -10.893 1.00 87.88 108 GLN A C 1
ATOM 891 O O . GLN A 1 108 ? -4.015 -0.104 -11.419 1.00 87.88 108 GLN A O 1
ATOM 896 N N . LEU A 1 109 ? -5.806 0.402 -10.154 1.00 86.88 109 LEU A N 1
ATOM 897 C CA . LEU A 1 109 ? -5.394 1.776 -9.863 1.00 86.88 109 LEU A CA 1
ATOM 898 C C . LEU A 1 109 ? -4.113 1.800 -9.027 1.00 86.88 109 LEU A C 1
ATOM 900 O O . LEU A 1 109 ? -3.183 2.540 -9.350 1.00 86.88 109 LEU A O 1
ATOM 904 N N . TYR A 1 110 ? -4.029 0.941 -8.010 1.00 89.94 110 TYR A N 1
ATOM 905 C CA . TYR A 1 110 ? -2.849 0.811 -7.164 1.00 89.94 110 TYR A CA 1
ATOM 906 C C . TYR A 1 110 ? -1.612 0.386 -7.964 1.00 89.94 110 TYR A C 1
ATOM 908 O O . TYR A 1 110 ? -0.583 1.059 -7.910 1.00 89.94 110 TYR A O 1
ATOM 916 N N . PHE A 1 111 ? -1.705 -0.675 -8.772 1.00 85.44 111 PHE A N 1
ATOM 917 C CA . PHE A 1 111 ? -0.575 -1.132 -9.584 1.00 85.44 111 PHE A CA 1
ATOM 918 C C . PHE A 1 111 ? -0.166 -0.106 -10.643 1.00 85.44 111 PHE A C 1
ATOM 920 O O . PHE A 1 111 ? 1.027 0.091 -10.874 1.00 85.44 111 PHE A O 1
ATOM 927 N N . SER A 1 112 ? -1.132 0.593 -11.244 1.00 78.38 112 SER A N 1
ATOM 928 C CA . SER A 1 112 ? -0.854 1.676 -12.195 1.00 78.38 112 SER A CA 1
ATOM 929 C C . SER A 1 112 ? -0.100 2.829 -11.528 1.00 78.38 112 SER A C 1
ATOM 931 O O . SER A 1 112 ? 0.857 3.356 -12.095 1.00 78.38 112 SER A O 1
ATOM 933 N N . PHE A 1 113 ? -0.488 3.190 -10.304 1.00 83.12 113 PHE A N 1
ATOM 934 C CA . PHE A 1 113 ? 0.178 4.222 -9.516 1.00 83.12 113 PHE A CA 1
ATOM 935 C C . PHE A 1 113 ? 1.604 3.819 -9.118 1.00 83.12 113 PHE A C 1
ATOM 937 O O . PHE A 1 113 ? 2.540 4.590 -9.327 1.00 83.12 113 PHE A O 1
ATOM 944 N N . VAL A 1 114 ? 1.801 2.592 -8.628 1.00 85.25 114 VAL A N 1
ATOM 945 C CA . VAL A 1 114 ? 3.134 2.067 -8.284 1.00 85.25 114 VAL A CA 1
ATOM 946 C C . VAL A 1 114 ? 4.042 2.016 -9.516 1.00 85.25 114 VAL A C 1
ATOM 948 O O . VAL A 1 114 ? 5.196 2.441 -9.453 1.00 85.25 114 VAL A O 1
ATOM 951 N N . ALA A 1 115 ? 3.523 1.564 -10.661 1.00 79.44 115 ALA A N 1
ATOM 952 C CA . ALA A 1 115 ? 4.266 1.560 -11.917 1.00 79.44 115 ALA A CA 1
ATOM 953 C C . ALA A 1 115 ? 4.642 2.982 -12.367 1.00 79.44 115 ALA A C 1
ATOM 955 O O . ALA A 1 115 ? 5.764 3.213 -12.828 1.00 79.44 115 ALA A O 1
ATOM 956 N N . TRP A 1 116 ? 3.739 3.952 -12.205 1.00 84.06 116 TRP A N 1
ATOM 957 C CA . TRP A 1 116 ? 4.027 5.358 -12.482 1.00 84.06 116 TRP A CA 1
ATOM 958 C C . TRP A 1 116 ? 5.141 5.903 -11.579 1.00 84.06 116 TRP A C 1
ATOM 960 O O . TRP A 1 116 ? 6.098 6.466 -12.104 1.00 84.06 116 TRP A O 1
ATOM 970 N N . ILE A 1 117 ? 5.090 5.668 -10.262 1.00 83.69 117 ILE A N 1
ATOM 971 C CA . ILE A 1 117 ? 6.162 6.080 -9.336 1.00 83.69 117 ILE A CA 1
ATOM 972 C C . ILE A 1 117 ? 7.497 5.455 -9.747 1.00 83.69 117 ILE A C 1
ATOM 974 O O . ILE A 1 117 ? 8.493 6.160 -9.899 1.00 83.69 117 ILE A O 1
ATOM 978 N N . GLY A 1 118 ? 7.526 4.138 -9.972 1.00 80.44 118 GLY A N 1
ATOM 979 C CA . GLY A 1 118 ? 8.758 3.432 -10.323 1.00 80.44 118 GLY A CA 1
ATOM 980 C C . GLY A 1 118 ? 9.365 3.925 -11.640 1.00 80.44 118 GLY A C 1
ATOM 981 O O . GLY A 1 118 ? 10.574 4.136 -11.736 1.00 80.44 118 GLY A O 1
ATOM 982 N N . THR A 1 119 ? 8.531 4.160 -12.657 1.00 78.75 119 THR A N 1
ATOM 983 C CA . THR A 1 119 ? 8.995 4.681 -13.953 1.00 78.75 119 THR A CA 1
ATOM 984 C C . THR A 1 119 ? 9.425 6.140 -13.881 1.00 78.75 119 THR A C 1
ATOM 986 O O . THR A 1 119 ? 10.419 6.489 -14.516 1.00 78.75 119 THR A O 1
ATOM 989 N N . LYS A 1 120 ? 8.726 6.973 -13.103 1.00 80.19 120 LYS A N 1
ATOM 990 C CA . LYS A 1 120 ? 9.099 8.366 -12.849 1.00 80.19 120 LYS A CA 1
ATOM 991 C C . LYS A 1 120 ? 10.472 8.439 -12.180 1.00 80.19 120 LYS A C 1
ATOM 993 O O . LYS A 1 120 ? 11.386 9.003 -12.772 1.00 80.19 120 LYS A O 1
ATOM 998 N N . ASN A 1 121 ? 10.643 7.772 -11.038 1.00 83.25 121 ASN A N 1
ATOM 999 C CA . ASN A 1 121 ? 11.896 7.790 -10.277 1.00 83.25 121 ASN A CA 1
ATOM 1000 C C . ASN A 1 121 ? 13.077 7.283 -11.114 1.00 83.25 121 ASN A C 1
ATOM 1002 O O . ASN A 1 121 ? 14.157 7.868 -11.098 1.00 83.25 121 ASN A O 1
ATOM 1006 N N . LYS A 1 122 ? 12.868 6.215 -11.898 1.00 81.69 122 LYS A N 1
ATOM 1007 C CA . LYS A 1 122 ? 13.899 5.692 -12.800 1.00 81.69 122 LYS A CA 1
ATOM 1008 C C . LYS A 1 122 ? 14.283 6.705 -13.880 1.00 81.69 122 LYS A C 1
ATOM 1010 O O . LYS A 1 122 ? 15.468 6.886 -14.138 1.00 81.69 122 LYS A O 1
ATOM 1015 N N . LYS A 1 123 ? 13.303 7.346 -14.526 1.00 77.69 123 LYS A N 1
ATOM 1016 C CA . LYS A 1 123 ? 13.564 8.347 -15.571 1.00 77.69 123 LYS A CA 1
ATOM 1017 C C . LYS A 1 123 ? 14.286 9.564 -15.010 1.00 77.69 123 LYS A C 1
ATOM 1019 O O . LYS A 1 123 ? 15.289 9.961 -15.585 1.00 77.69 123 LYS A O 1
ATOM 1024 N N . GLU A 1 124 ? 13.816 10.103 -13.891 1.00 79.44 124 GLU A N 1
ATOM 1025 C CA . GLU A 1 124 ? 14.431 11.264 -13.240 1.00 79.44 124 GLU A CA 1
ATOM 1026 C C . GLU A 1 124 ? 15.870 10.960 -12.810 1.00 79.44 124 GLU A C 1
ATOM 1028 O O . GLU A 1 124 ? 16.765 11.748 -13.091 1.00 79.44 124 GLU A O 1
ATOM 1033 N N . SER A 1 125 ? 16.127 9.774 -12.247 1.00 81.81 125 SER A N 1
ATOM 1034 C CA . SER A 1 125 ? 17.484 9.336 -11.898 1.00 81.81 125 SER A CA 1
ATOM 1035 C C . SER A 1 125 ? 18.398 9.206 -13.122 1.00 81.81 125 SER A C 1
ATOM 1037 O O . SER A 1 125 ? 19.539 9.665 -13.088 1.00 81.81 125 SER A O 1
ATOM 1039 N N . MET A 1 126 ? 17.905 8.628 -14.223 1.00 81.00 126 MET A N 1
ATOM 1040 C CA . MET A 1 126 ? 18.679 8.514 -15.465 1.00 81.00 126 MET A CA 1
ATOM 1041 C C . MET A 1 126 ? 18.954 9.879 -16.104 1.00 81.00 126 MET A C 1
ATOM 1043 O O . MET A 1 126 ? 20.058 10.107 -16.588 1.00 81.00 126 MET A O 1
ATOM 1047 N N . MET A 1 127 ? 17.968 10.778 -16.101 1.00 80.31 127 MET A N 1
ATOM 1048 C CA . MET A 1 127 ? 18.120 12.139 -16.618 1.00 80.31 127 MET A CA 1
ATOM 1049 C C . MET A 1 127 ? 19.130 12.928 -15.791 1.00 80.31 127 MET A C 1
ATOM 1051 O O . MET A 1 127 ? 20.034 13.516 -16.370 1.00 80.31 127 MET A O 1
ATOM 1055 N N . ALA A 1 128 ? 19.038 12.871 -14.460 1.00 81.75 128 ALA A N 1
ATOM 1056 C CA . ALA A 1 128 ? 19.991 13.528 -13.570 1.00 81.75 128 ALA A CA 1
ATOM 1057 C C . ALA A 1 128 ? 21.422 13.006 -13.781 1.00 81.75 128 ALA A C 1
ATOM 1059 O O . ALA A 1 128 ? 22.357 13.791 -13.905 1.00 81.75 128 ALA A O 1
ATOM 1060 N N . PHE A 1 129 ? 21.599 11.684 -13.896 1.00 84.81 129 PHE A N 1
ATOM 1061 C CA . PHE A 1 129 ? 22.906 11.085 -14.182 1.00 84.81 129 PHE A CA 1
ATOM 1062 C C . PHE A 1 129 ? 23.474 11.522 -15.542 1.00 84.81 129 PHE A C 1
ATOM 1064 O O . PHE A 1 129 ? 24.667 11.808 -15.665 1.00 84.81 129 PHE A O 1
ATOM 1071 N N . TRP A 1 130 ? 22.628 11.581 -16.571 1.00 82.12 130 TRP A N 1
ATOM 1072 C CA . TRP A 1 130 ? 23.024 12.003 -17.913 1.00 82.12 130 TRP A CA 1
ATOM 1073 C C . TRP A 1 130 ? 23.374 13.495 -17.974 1.00 82.12 130 TRP A C 1
ATOM 1075 O O . TRP A 1 130 ? 24.432 13.840 -18.491 1.00 82.12 130 TRP A O 1
ATOM 1085 N N . MET A 1 131 ? 22.553 14.363 -17.376 1.00 78.62 131 MET A N 1
ATOM 1086 C CA . MET A 1 131 ? 22.820 15.805 -17.279 1.00 78.62 131 MET A CA 1
ATOM 1087 C C . MET A 1 131 ? 24.116 16.091 -16.513 1.00 78.62 131 MET A C 1
ATOM 1089 O O . MET A 1 131 ? 24.917 16.918 -16.946 1.00 78.62 131 MET A O 1
ATOM 1093 N N . HIS A 1 132 ? 24.383 15.341 -15.438 1.00 81.44 132 HIS A N 1
ATOM 1094 C CA . HIS A 1 132 ? 25.653 15.425 -14.717 1.00 81.44 132 HIS A CA 1
ATOM 1095 C C . HIS A 1 132 ? 26.833 15.001 -15.600 1.00 81.44 132 HIS A C 1
ATOM 1097 O O . HIS A 1 132 ? 27.891 15.617 -15.561 1.00 81.44 132 HIS A O 1
ATOM 1103 N N . SER A 1 133 ? 26.659 13.962 -16.420 1.00 82.19 133 SER A N 1
ATOM 1104 C CA . SER A 1 133 ? 27.703 13.469 -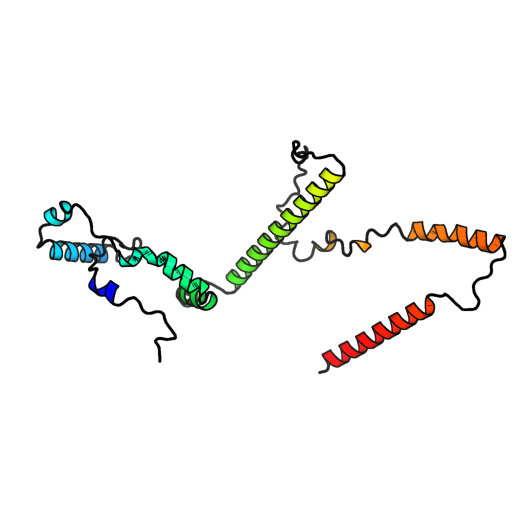17.330 1.00 82.19 133 SER A CA 1
ATOM 1105 C C . SER A 1 133 ? 28.018 14.448 -18.472 1.00 82.19 133 SER A C 1
ATOM 1107 O O . SER A 1 133 ? 29.138 14.443 -18.971 1.00 82.19 133 SER A O 1
ATOM 1109 N N . ILE A 1 134 ? 27.058 15.286 -18.878 1.00 83.44 134 ILE A N 1
ATOM 1110 C CA . ILE A 1 134 ? 27.250 16.359 -19.874 1.00 83.44 134 ILE A CA 1
ATOM 1111 C C . ILE A 1 134 ? 27.781 17.650 -19.229 1.00 83.44 134 ILE A C 1
ATOM 1113 O O . ILE A 1 134 ? 28.315 18.510 -19.924 1.00 83.44 134 ILE A O 1
ATOM 1117 N N . GLY A 1 135 ? 27.696 17.769 -17.901 1.00 81.50 135 GLY A N 1
ATOM 1118 C CA . GLY A 1 135 ? 28.127 18.953 -17.158 1.00 81.50 135 GLY A CA 1
ATOM 1119 C C . GLY A 1 135 ? 27.074 20.063 -17.086 1.00 81.50 135 GLY A C 1
ATOM 1120 O O . GLY A 1 135 ? 27.400 21.169 -16.672 1.00 81.50 135 GLY A O 1
ATOM 1121 N N . GLU A 1 136 ? 25.818 19.784 -17.455 1.00 74.56 136 GLU A N 1
ATOM 1122 C CA . GLU A 1 136 ? 24.709 20.748 -17.331 1.00 74.56 136 GLU A CA 1
ATOM 1123 C C . GLU A 1 136 ? 24.193 20.883 -15.893 1.00 74.56 136 GLU A C 1
ATOM 1125 O O . GLU A 1 136 ? 23.559 21.876 -15.549 1.00 74.56 136 GLU A O 1
ATOM 1130 N N . THR A 1 137 ? 24.454 19.889 -15.042 1.00 75.94 137 THR A N 1
ATOM 1131 C CA . THR A 1 137 ? 24.089 19.918 -13.620 1.00 75.94 137 THR A CA 1
ATOM 1132 C C . THR A 1 137 ? 25.313 19.650 -12.757 1.00 75.94 137 THR A C 1
ATOM 1134 O O . THR A 1 137 ? 26.016 18.661 -12.971 1.00 75.94 137 THR A O 1
ATOM 1137 N N . SER A 1 138 ? 25.529 20.486 -11.744 1.00 74.44 138 SER A N 1
ATOM 1138 C CA . SER A 1 138 ? 26.548 20.313 -10.701 1.00 74.44 138 SER A CA 1
ATOM 1139 C C . SER A 1 138 ? 25.893 19.897 -9.380 1.00 74.44 138 SER A C 1
ATOM 1141 O O . SER A 1 138 ? 24.687 20.041 -9.213 1.00 74.44 138 SER A O 1
ATOM 1143 N N . LYS A 1 139 ? 26.671 19.434 -8.392 1.00 72.19 139 LYS A N 1
ATOM 1144 C CA . LYS A 1 139 ? 26.163 19.183 -7.026 1.00 72.19 139 LYS A CA 1
ATOM 1145 C C . LYS A 1 139 ? 25.489 20.414 -6.405 1.00 72.19 139 LYS A C 1
ATOM 1147 O O . LYS A 1 139 ? 24.632 20.261 -5.542 1.00 72.19 139 LYS A O 1
ATOM 1152 N N . GLU A 1 140 ? 25.885 21.606 -6.845 1.00 72.12 140 GLU A N 1
ATOM 1153 C CA . GLU A 1 140 ? 25.368 22.892 -6.366 1.00 72.12 140 GLU A CA 1
ATOM 1154 C C . GLU A 1 140 ? 24.205 23.432 -7.213 1.00 72.12 140 GLU A C 1
ATOM 1156 O O . GLU A 1 140 ? 23.436 24.268 -6.745 1.00 72.12 140 GLU A O 1
ATOM 1161 N N . GLN A 1 141 ? 24.042 22.945 -8.447 1.00 65.19 141 GLN A N 1
ATOM 1162 C CA . GLN A 1 141 ? 22.998 23.390 -9.368 1.00 65.19 141 GLN A CA 1
ATOM 1163 C C . GLN A 1 141 ? 21.918 22.312 -9.472 1.00 65.19 141 GLN A C 1
ATOM 1165 O O . GLN A 1 141 ? 22.162 21.209 -9.957 1.00 65.19 141 GLN A O 1
ATOM 1170 N N . GLY A 1 142 ? 20.709 22.631 -9.002 1.00 63.22 142 GLY A N 1
ATOM 1171 C CA . GLY A 1 142 ? 19.545 21.759 -9.164 1.00 63.22 142 GLY A CA 1
ATOM 1172 C C . GLY A 1 142 ? 19.214 21.495 -10.638 1.00 63.22 142 GLY A C 1
ATOM 1173 O O . GLY A 1 142 ? 19.748 22.144 -11.535 1.00 63.22 142 GLY A O 1
ATOM 1174 N N . LEU A 1 143 ? 18.307 20.544 -10.892 1.00 62.25 143 LEU A N 1
ATOM 1175 C CA . LEU A 1 143 ? 17.804 20.291 -12.247 1.00 62.25 143 LEU A CA 1
ATOM 1176 C C . LEU A 1 143 ? 17.319 21.614 -12.868 1.00 62.25 143 LEU A C 1
ATOM 1178 O O . LEU A 1 143 ? 16.552 22.322 -12.204 1.00 62.25 143 LEU A O 1
ATOM 1182 N N . PRO A 1 144 ? 17.728 21.952 -14.106 1.00 60.88 144 PRO A N 1
ATOM 1183 C CA . PRO A 1 144 ? 17.246 23.156 -14.762 1.00 60.88 144 PRO A CA 1
ATOM 1184 C C . PRO A 1 144 ? 15.718 23.101 -14.822 1.00 60.88 144 PRO A C 1
ATOM 1186 O O . PRO A 1 144 ? 15.131 22.158 -15.359 1.00 60.88 144 PRO A O 1
ATOM 1189 N N . LEU A 1 145 ? 15.066 24.090 -14.206 1.00 58.75 145 LEU A N 1
ATOM 1190 C CA . LEU A 1 145 ? 13.623 24.261 -14.314 1.00 58.75 145 LEU A CA 1
ATOM 1191 C C . LEU A 1 145 ? 13.319 24.581 -15.775 1.00 58.75 145 LEU A C 1
ATOM 1193 O O . LEU A 1 145 ? 13.695 25.639 -16.276 1.00 58.75 145 LEU A O 1
ATOM 1197 N N . ASP A 1 146 ? 12.655 23.655 -16.461 1.00 54.41 146 ASP A N 1
ATOM 1198 C CA . ASP A 1 146 ? 12.189 23.882 -17.822 1.00 54.41 146 ASP A CA 1
ATOM 1199 C C . ASP A 1 146 ? 11.188 25.052 -17.795 1.00 54.41 146 ASP A C 1
ATOM 1201 O O . ASP A 1 146 ? 10.088 24.939 -17.247 1.00 54.41 146 ASP A O 1
ATOM 1205 N N . ALA A 1 147 ? 11.588 26.215 -18.321 1.00 52.22 147 ALA A N 1
ATOM 1206 C CA . ALA A 1 147 ? 10.830 27.468 -18.220 1.00 52.22 147 ALA A CA 1
ATOM 1207 C C . ALA A 1 147 ? 9.490 27.432 -18.981 1.00 52.22 147 ALA A C 1
ATOM 1209 O O . ALA A 1 147 ? 8.673 28.346 -18.868 1.00 52.22 147 ALA A O 1
ATOM 1210 N N . LYS A 1 148 ? 9.244 26.371 -19.757 1.00 52.53 148 LYS A N 1
ATOM 1211 C CA . LYS A 1 148 ? 7.970 26.106 -20.420 1.00 52.53 148 LYS A CA 1
ATOM 1212 C C . LYS A 1 148 ? 7.454 24.738 -19.988 1.00 52.53 148 LYS A C 1
ATOM 1214 O O . LYS A 1 148 ? 7.758 23.744 -20.647 1.00 52.53 148 LYS A O 1
ATOM 1219 N N . PRO A 1 149 ? 6.592 24.648 -18.960 1.00 47.97 149 PRO A N 1
ATOM 1220 C CA . PRO A 1 149 ? 5.751 23.477 -18.846 1.00 47.97 149 PRO A CA 1
ATOM 1221 C C . PRO A 1 149 ? 4.811 23.532 -20.049 1.00 47.97 149 PRO A C 1
ATOM 1223 O O . PRO A 1 149 ? 3.799 24.223 -20.010 1.00 47.97 149 PRO A O 1
ATOM 1226 N N . PHE A 1 150 ? 5.126 22.840 -21.146 1.00 45.47 150 PHE A N 1
ATOM 1227 C CA . PHE A 1 150 ? 4.066 22.470 -22.073 1.00 45.47 150 PHE A CA 1
ATOM 1228 C C . PHE A 1 150 ? 3.051 21.708 -21.220 1.00 45.47 150 PHE A C 1
ATOM 1230 O O . PHE A 1 150 ? 3.412 20.660 -20.666 1.00 45.47 150 PHE A O 1
ATOM 1237 N N . PRO A 1 151 ? 1.820 22.216 -21.027 1.00 48.12 151 PRO A N 1
ATOM 1238 C CA . PRO A 1 151 ? 0.834 21.460 -20.294 1.00 48.12 151 PRO A CA 1
ATOM 1239 C C . PRO A 1 151 ? 0.530 20.251 -21.169 1.00 48.12 151 PRO A C 1
ATOM 1241 O O . PRO A 1 151 ? -0.199 20.334 -22.154 1.00 48.12 151 PRO A O 1
ATOM 1244 N N . ALA A 1 152 ? 1.145 19.113 -20.853 1.00 54.62 152 ALA A N 1
ATOM 1245 C CA . ALA A 1 152 ? 0.679 17.847 -21.371 1.00 54.62 152 ALA A CA 1
ATOM 1246 C C . ALA A 1 152 ? -0.745 17.716 -20.833 1.00 54.62 152 ALA A C 1
ATOM 1248 O O . ALA A 1 152 ? -0.915 17.441 -19.649 1.00 54.62 152 ALA A O 1
ATOM 1249 N N . ASP A 1 153 ? -1.746 18.014 -21.661 1.00 45.56 153 ASP A N 1
ATOM 1250 C CA . ASP A 1 153 ? -3.157 17.972 -21.295 1.00 45.56 153 ASP A CA 1
ATOM 1251 C C . ASP A 1 153 ? -3.496 16.551 -20.827 1.00 45.56 153 ASP A C 1
ATOM 1253 O O . ASP A 1 153 ? -3.659 15.619 -21.621 1.00 45.56 153 ASP A O 1
ATOM 1257 N N . ARG A 1 154 ? -3.503 16.354 -19.500 1.00 52.38 154 ARG A N 1
ATOM 1258 C CA . ARG A 1 154 ? -3.697 15.033 -18.894 1.00 52.38 154 ARG A CA 1
ATOM 1259 C C . ARG A 1 154 ? -5.169 14.681 -18.720 1.00 52.38 154 ARG A C 1
ATOM 1261 O O . ARG A 1 154 ? -5.462 13.596 -18.231 1.00 52.38 154 ARG A O 1
ATOM 1268 N N . HIS A 1 155 ? -6.096 15.549 -19.124 1.00 45.41 155 HIS A N 1
ATOM 1269 C CA . HIS A 1 155 ? -7.527 15.330 -18.912 1.00 45.41 155 HIS A CA 1
ATOM 1270 C C . HIS A 1 155 ? -8.099 14.236 -19.833 1.00 45.41 155 HIS A C 1
ATOM 1272 O O . HIS A 1 155 ? -9.019 13.514 -19.455 1.00 45.41 155 HIS A O 1
ATOM 1278 N N . LYS A 1 156 ? -7.497 14.016 -21.012 1.00 45.75 156 LYS A N 1
ATOM 1279 C CA . LYS A 1 156 ? -7.931 13.001 -21.999 1.00 45.75 156 LYS A CA 1
ATOM 1280 C C . LYS A 1 156 ? -7.351 11.594 -21.761 1.00 45.75 156 LYS A C 1
ATOM 1282 O O . LYS A 1 156 ? -7.486 10.708 -22.606 1.00 45.75 156 LYS A O 1
ATOM 1287 N N . ASN A 1 157 ? -6.711 11.373 -20.613 1.00 47.88 157 ASN A N 1
ATOM 1288 C CA . ASN A 1 157 ? -5.802 10.247 -20.387 1.00 47.88 157 ASN A CA 1
ATOM 1289 C C . ASN A 1 157 ? -6.410 9.002 -19.725 1.00 47.88 157 ASN A C 1
ATOM 1291 O O . ASN A 1 157 ? -5.759 7.964 -19.703 1.00 47.88 157 ASN A O 1
ATOM 1295 N N . TYR A 1 158 ? -7.629 9.041 -19.190 1.00 48.28 158 TYR A N 1
ATOM 1296 C CA . TYR A 1 158 ? -8.092 7.936 -18.337 1.00 48.28 158 TYR A CA 1
ATOM 1297 C C . TYR A 1 158 ? -8.684 6.739 -19.103 1.00 48.28 158 TYR A C 1
ATOM 1299 O O . TYR A 1 158 ? -8.519 5.608 -18.658 1.00 48.28 158 TYR A O 1
ATOM 1307 N N . LEU A 1 159 ? -9.296 6.943 -20.281 1.00 43.62 159 LEU A N 1
ATOM 1308 C CA . LEU A 1 159 ? -9.930 5.847 -21.040 1.00 43.62 159 LEU A CA 1
ATOM 1309 C C . LEU A 1 159 ? -9.084 5.253 -22.183 1.00 43.62 159 LEU A C 1
ATOM 1311 O O . LEU A 1 159 ? -9.353 4.138 -22.617 1.00 43.62 159 LEU A O 1
ATOM 1315 N N . ARG A 1 160 ? -8.062 5.955 -22.696 1.00 44.34 160 ARG A N 1
ATOM 1316 C CA . ARG A 1 160 ? -7.338 5.544 -23.9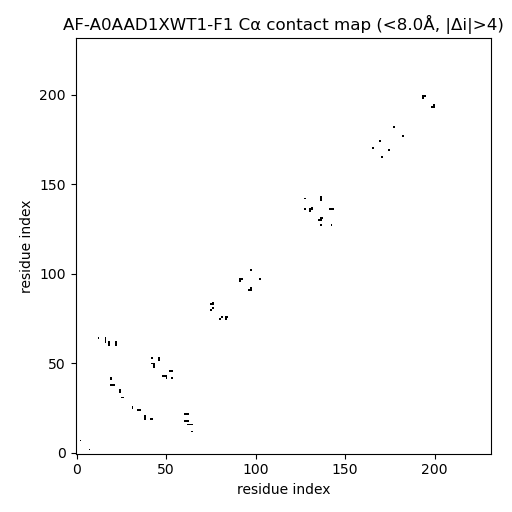25 1.00 44.34 160 ARG A CA 1
ATOM 1317 C C . ARG A 1 160 ? -6.015 4.795 -23.697 1.00 44.34 160 ARG A C 1
ATOM 1319 O O . ARG A 1 160 ? -5.386 4.376 -24.669 1.00 44.34 160 ARG A O 1
ATOM 1326 N N . TYR A 1 161 ? -5.577 4.585 -22.453 1.00 45.81 161 TYR A N 1
ATOM 1327 C CA . TYR A 1 161 ? -4.212 4.111 -22.171 1.00 45.81 161 TYR A CA 1
ATOM 1328 C C . TYR A 1 161 ? -3.977 2.610 -22.008 1.00 45.81 161 TYR A C 1
ATOM 1330 O O . TYR A 1 161 ? -2.812 2.226 -21.912 1.00 45.81 161 TYR A O 1
ATOM 1338 N N . SER A 1 162 ? -4.989 1.743 -22.091 1.00 52.12 162 SER A N 1
ATOM 1339 C CA . SER A 1 162 ? -4.704 0.300 -22.164 1.00 52.12 162 SER A CA 1
ATOM 1340 C C . SER A 1 162 ? -4.029 -0.090 -23.489 1.00 52.12 162 SER A C 1
ATOM 1342 O O . SER A 1 162 ? -3.133 -0.929 -23.487 1.00 52.12 162 SER A O 1
ATOM 1344 N N . ASN A 1 163 ? -4.367 0.580 -24.603 1.00 46.81 163 ASN A N 1
ATOM 1345 C CA . ASN A 1 163 ? -3.903 0.181 -25.941 1.00 46.81 163 ASN A CA 1
ATOM 1346 C C . ASN A 1 163 ? -2.949 1.175 -26.644 1.00 46.81 163 ASN A C 1
ATOM 1348 O O . ASN A 1 163 ? -2.174 0.755 -27.503 1.00 46.81 163 ASN A O 1
ATOM 1352 N N . PHE A 1 164 ? -2.920 2.470 -26.288 1.00 44.06 164 PHE A N 1
ATOM 1353 C CA . PHE A 1 164 ? -2.151 3.476 -27.055 1.00 44.06 164 PHE A CA 1
ATOM 1354 C C . PHE A 1 164 ? -0.719 3.775 -26.574 1.00 44.06 164 PHE A C 1
ATOM 1356 O O . PHE A 1 164 ? 0.061 4.363 -27.328 1.00 44.06 164 PHE A O 1
ATOM 1363 N N . HIS A 1 165 ? -0.296 3.307 -25.393 1.00 46.16 165 HIS A N 1
ATOM 1364 C CA . HIS A 1 165 ? 1.105 3.448 -24.948 1.00 46.16 165 HIS A CA 1
ATOM 1365 C C . HIS A 1 165 ? 2.093 2.516 -25.674 1.00 46.16 165 HIS A C 1
ATOM 1367 O O . HIS A 1 165 ? 3.286 2.522 -25.374 1.00 46.16 165 HIS A O 1
ATOM 1373 N N . GLN A 1 166 ? 1.650 1.765 -26.688 1.00 49.81 166 GLN A N 1
ATOM 1374 C CA . GLN A 1 166 ? 2.569 1.099 -27.611 1.00 49.81 166 GLN A CA 1
ATOM 1375 C C . GLN A 1 166 ? 3.399 2.078 -28.460 1.00 49.81 166 GLN A C 1
ATOM 1377 O O . GLN A 1 166 ? 4.474 1.681 -28.901 1.00 49.81 166 GLN A O 1
ATOM 1382 N N . LYS A 1 167 ? 2.940 3.322 -28.691 1.00 45.06 167 LYS A N 1
ATOM 1383 C CA . LYS A 1 167 ? 3.659 4.301 -29.535 1.00 45.06 167 LYS A CA 1
ATOM 1384 C C . LYS A 1 167 ? 4.907 4.900 -28.873 1.00 45.06 167 LYS A C 1
ATOM 1386 O O . LYS A 1 167 ? 5.855 5.215 -29.576 1.00 45.06 167 LYS A O 1
ATOM 1391 N N . LEU A 1 168 ? 4.921 5.026 -27.542 1.00 49.38 168 LEU A N 1
ATOM 1392 C CA . LEU A 1 168 ? 6.071 5.532 -26.766 1.00 49.38 168 LEU A CA 1
ATOM 1393 C C . LEU A 1 168 ? 6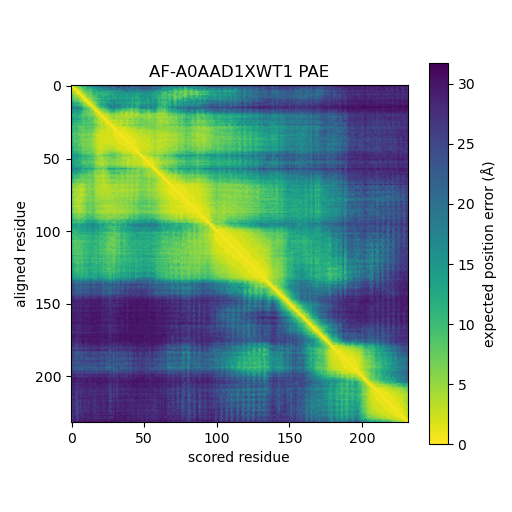.891 4.418 -26.108 1.00 49.38 168 LEU A C 1
ATOM 1395 O O . LEU A 1 168 ? 7.941 4.668 -25.516 1.00 49.38 168 LEU A O 1
ATOM 1399 N N . ARG A 1 169 ? 6.427 3.169 -26.197 1.00 46.75 169 ARG A N 1
ATOM 1400 C CA . ARG A 1 169 ? 7.261 2.021 -25.867 1.00 46.75 169 ARG A CA 1
ATOM 1401 C C . ARG A 1 169 ? 8.317 1.945 -26.966 1.00 46.75 169 ARG A C 1
ATOM 1403 O O . ARG A 1 169 ? 7.993 1.547 -28.080 1.00 46.75 169 ARG A O 1
ATOM 1410 N N . ASN A 1 170 ? 9.564 2.314 -26.668 1.00 47.44 170 ASN A N 1
ATOM 1411 C CA . ASN A 1 170 ? 10.688 1.960 -27.533 1.00 47.44 170 ASN A CA 1
ATOM 1412 C C . ASN A 1 170 ? 10.662 0.434 -27.686 1.00 47.44 170 ASN A C 1
ATOM 1414 O O . ASN A 1 170 ? 11.044 -0.291 -26.767 1.00 47.44 170 ASN A O 1
ATOM 1418 N N . LYS A 1 171 ? 10.118 -0.067 -28.806 1.00 52.22 171 LYS A N 1
ATOM 1419 C CA . LYS A 1 171 ? 9.859 -1.504 -28.990 1.00 52.22 171 LYS A CA 1
ATOM 1420 C C . LYS A 1 171 ? 11.153 -2.325 -29.018 1.00 52.22 171 LYS A C 1
ATOM 1422 O O . LYS A 1 171 ? 11.082 -3.531 -28.823 1.00 52.22 171 LYS A O 1
ATOM 1427 N N . ARG A 1 172 ? 12.312 -1.675 -29.158 1.00 51.53 172 ARG A N 1
ATOM 1428 C CA . ARG A 1 172 ? 13.641 -2.076 -28.670 1.00 51.53 172 ARG A CA 1
ATOM 1429 C C . ARG A 1 172 ? 14.543 -0.840 -28.718 1.00 51.53 172 ARG A C 1
ATOM 1431 O O . ARG A 1 172 ? 14.444 -0.070 -29.665 1.00 51.53 172 ARG A O 1
ATOM 1438 N N . THR A 1 173 ? 15.465 -0.675 -27.774 1.00 50.47 173 THR A N 1
ATOM 1439 C CA . THR A 1 173 ? 16.589 0.281 -27.888 1.00 50.47 173 THR A CA 1
ATOM 1440 C C . THR A 1 173 ? 17.454 0.009 -29.120 1.00 50.47 173 THR A C 1
ATOM 1442 O O . THR A 1 173 ? 18.070 0.932 -29.636 1.00 50.47 173 THR A O 1
ATOM 1445 N N . SER A 1 174 ? 17.431 -1.220 -29.656 1.00 49.81 174 SER A N 1
ATOM 1446 C CA . SER A 1 174 ? 18.039 -1.518 -30.953 1.00 49.81 174 SER A CA 1
ATOM 1447 C C . SER A 1 174 ? 17.372 -0.780 -32.109 1.00 49.81 174 SER A C 1
ATOM 1449 O O . SER A 1 174 ? 18.032 -0.575 -33.104 1.00 49.81 174 SER A O 1
ATOM 1451 N N . MET A 1 175 ? 16.117 -0.329 -31.985 1.00 43.12 175 MET A N 1
ATOM 1452 C CA . MET A 1 175 ? 15.370 0.336 -33.058 1.00 43.12 175 MET A CA 1
ATOM 1453 C C . MET A 1 175 ? 15.747 1.810 -33.277 1.00 43.12 175 MET A C 1
ATOM 1455 O O . MET A 1 175 ? 15.317 2.389 -34.270 1.00 43.12 175 MET A O 1
ATOM 1459 N N . ILE A 1 176 ? 16.642 2.372 -32.451 1.00 51.25 176 ILE A N 1
ATOM 1460 C CA . ILE A 1 176 ? 17.509 3.504 -32.839 1.00 51.25 176 ILE A CA 1
ATOM 1461 C C . ILE A 1 176 ? 18.617 2.948 -33.751 1.00 51.25 176 ILE A C 1
ATOM 1463 O O . ILE A 1 176 ? 19.814 3.160 -33.570 1.00 51.25 176 ILE A O 1
ATOM 1467 N N . TRP A 1 177 ? 18.219 2.126 -34.713 1.00 50.12 177 TRP A N 1
ATOM 1468 C CA . TRP A 1 177 ? 19.079 1.741 -35.798 1.00 50.12 177 TRP A CA 1
ATOM 1469 C C . TRP A 1 177 ? 19.308 3.035 -36.576 1.00 50.12 177 TRP A C 1
ATOM 1471 O O . TRP A 1 177 ? 18.349 3.693 -36.987 1.00 50.12 177 TRP A O 1
ATOM 1481 N N . THR A 1 178 ? 20.576 3.408 -36.754 1.00 54.66 178 THR A N 1
ATOM 1482 C CA . THR A 1 178 ? 21.046 4.224 -37.886 1.00 54.66 178 THR A CA 1
ATOM 1483 C C . THR A 1 178 ? 20.130 4.009 -39.089 1.00 54.66 178 THR A C 1
ATOM 1485 O O . THR A 1 178 ? 19.695 2.883 -39.290 1.00 54.66 178 THR A O 1
ATOM 1488 N N . SER A 1 179 ? 19.771 5.026 -39.875 1.00 58.69 179 SER A N 1
ATOM 1489 C CA . SER A 1 179 ? 18.894 4.812 -41.035 1.00 58.69 179 SER A CA 1
ATOM 1490 C C . SER A 1 179 ? 19.518 3.758 -41.963 1.00 58.69 179 SER A C 1
ATOM 1492 O O . SER A 1 179 ? 20.402 4.059 -42.760 1.00 58.69 179 SER A O 1
ATOM 1494 N N . TRP A 1 180 ? 19.117 2.489 -41.817 1.00 61.81 180 TRP A N 1
ATOM 1495 C CA . TRP A 1 180 ? 19.796 1.359 -42.459 1.00 61.81 180 TRP A CA 1
ATOM 1496 C C . TRP A 1 180 ? 19.768 1.519 -43.969 1.00 61.81 180 TRP A C 1
ATOM 1498 O O . TRP A 1 180 ? 20.765 1.276 -44.627 1.00 61.81 180 TRP A O 1
ATOM 1508 N N . TRP A 1 181 ? 18.683 2.087 -44.487 1.00 64.19 181 TRP A N 1
ATOM 1509 C CA . TRP A 1 181 ? 18.545 2.496 -45.876 1.00 64.19 181 TRP A CA 1
ATOM 1510 C C . TRP A 1 181 ? 19.658 3.424 -46.365 1.00 64.19 181 TRP A C 1
ATOM 1512 O O . TRP A 1 181 ? 20.145 3.221 -47.474 1.00 64.19 181 TRP A O 1
ATOM 1522 N N . CYS A 1 182 ? 20.082 4.405 -45.559 1.00 72.81 182 CYS A N 1
ATOM 1523 C CA . CYS A 1 182 ? 21.176 5.315 -45.905 1.00 72.81 182 CYS A CA 1
ATOM 1524 C C . CYS A 1 182 ? 22.545 4.681 -45.637 1.00 72.81 182 CYS A C 1
ATOM 1526 O O . CYS A 1 182 ? 23.454 4.828 -46.450 1.00 72.81 182 CYS A O 1
ATOM 1528 N N . ARG A 1 183 ? 22.700 3.942 -44.529 1.00 73.38 183 ARG A N 1
ATOM 1529 C CA . ARG A 1 183 ? 23.942 3.219 -44.214 1.00 73.38 183 ARG A CA 1
ATOM 1530 C C . ARG A 1 183 ? 24.269 2.191 -45.296 1.00 73.38 183 ARG A C 1
ATOM 1532 O O . ARG A 1 183 ? 25.419 2.096 -45.709 1.00 73.38 183 ARG A O 1
ATOM 1539 N N . ASP A 1 184 ? 23.271 1.468 -45.786 1.00 80.06 184 ASP A N 1
ATOM 1540 C CA . ASP A 1 184 ? 23.457 0.412 -46.772 1.00 80.06 184 ASP A CA 1
ATOM 1541 C C . ASP A 1 184 ? 23.771 0.986 -48.170 1.00 80.06 184 ASP A C 1
ATOM 1543 O O . ASP A 1 184 ? 24.405 0.308 -48.978 1.00 80.06 184 ASP A O 1
ATOM 1547 N N . GLN A 1 185 ? 23.474 2.272 -48.440 1.00 81.94 185 GLN A N 1
ATOM 1548 C CA . GLN A 1 185 ? 23.998 2.949 -49.639 1.00 81.94 185 GLN A CA 1
ATOM 1549 C C . GLN A 1 185 ? 25.529 3.007 -49.648 1.00 81.94 185 GLN A C 1
ATOM 1551 O O . GLN A 1 185 ? 26.130 2.969 -50.723 1.00 81.94 185 GLN A O 1
ATOM 1556 N N . ASN A 1 186 ? 26.184 3.039 -48.478 1.00 85.19 186 ASN A N 1
ATOM 1557 C CA . ASN A 1 186 ? 27.647 3.045 -48.408 1.00 85.19 186 ASN A CA 1
ATOM 1558 C C . ASN A 1 186 ? 28.263 1.758 -48.986 1.00 85.19 186 ASN A C 1
ATOM 1560 O O . ASN A 1 186 ? 29.407 1.798 -49.436 1.00 85.19 186 ASN A O 1
ATOM 1564 N N . PHE A 1 187 ? 27.513 0.646 -49.073 1.00 85.88 187 PHE A N 1
ATOM 1565 C CA . PHE A 1 187 ? 27.981 -0.581 -49.730 1.00 85.88 187 PHE A CA 1
ATOM 1566 C C . PHE A 1 187 ? 28.247 -0.411 -51.232 1.00 85.88 187 PHE A C 1
ATOM 1568 O O . PHE A 1 187 ? 29.100 -1.116 -51.772 1.00 85.88 187 PHE A O 1
ATOM 1575 N N . ARG A 1 188 ? 27.623 0.573 -51.899 1.00 87.00 188 ARG A N 1
ATOM 1576 C CA . ARG A 1 188 ? 27.884 0.880 -53.319 1.00 87.00 188 ARG A CA 1
ATOM 1577 C C . ARG A 1 188 ? 29.349 1.233 -53.573 1.00 87.00 188 ARG A C 1
ATOM 1579 O O . ARG A 1 188 ? 29.948 0.686 -54.496 1.00 87.00 188 ARG A O 1
ATOM 1586 N N . LYS A 1 189 ? 29.952 2.033 -52.684 1.00 89.25 189 LYS A N 1
ATOM 1587 C CA . LYS A 1 189 ? 31.373 2.416 -52.760 1.00 89.25 189 LYS A CA 1
ATOM 1588 C C . LYS A 1 189 ? 32.291 1.192 -52.709 1.00 89.25 189 LYS A C 1
ATOM 1590 O O . LYS A 1 189 ? 33.248 1.093 -53.471 1.00 89.25 189 LYS A O 1
ATOM 1595 N N . TYR A 1 190 ? 31.976 0.222 -51.849 1.00 85.56 190 TYR A N 1
ATOM 1596 C CA . TYR A 1 190 ? 32.745 -1.020 -51.751 1.00 85.56 190 TYR A CA 1
ATOM 1597 C C . TYR A 1 190 ? 32.581 -1.904 -52.995 1.00 85.56 190 TYR A C 1
ATOM 1599 O O . TYR A 1 190 ? 33.551 -2.520 -53.435 1.00 85.56 190 TYR A O 1
ATOM 1607 N N . PHE A 1 191 ? 31.391 -1.952 -53.604 1.00 87.44 191 PHE A N 1
ATOM 1608 C CA . PHE A 1 191 ? 31.185 -2.686 -54.856 1.00 87.44 191 PHE A CA 1
ATOM 1609 C C . PHE A 1 191 ? 31.939 -2.062 -56.035 1.00 87.44 191 PHE A C 1
ATOM 1611 O O . PHE A 1 191 ? 32.541 -2.791 -56.823 1.00 87.44 191 PHE A O 1
ATOM 1618 N N . GLU A 1 192 ? 31.959 -0.734 -56.139 1.00 89.88 192 GLU A N 1
ATOM 1619 C CA . GLU A 1 192 ? 32.732 -0.008 -57.155 1.00 89.88 192 GLU A CA 1
ATOM 1620 C C . GLU A 1 192 ? 34.238 -0.246 -56.997 1.00 89.88 192 GLU A C 1
ATOM 1622 O O . GLU A 1 192 ? 34.913 -0.603 -57.963 1.00 89.88 192 GLU A O 1
ATOM 1627 N N . MET A 1 193 ? 34.753 -0.159 -55.766 1.00 92.19 193 MET A N 1
ATOM 1628 C CA . MET A 1 193 ? 36.155 -0.458 -55.459 1.00 92.19 193 MET A CA 1
ATOM 1629 C C . MET A 1 193 ? 36.538 -1.891 -55.843 1.00 92.19 193 MET A C 1
ATOM 1631 O O . MET A 1 193 ? 37.559 -2.109 -56.492 1.00 92.19 193 MET A O 1
ATOM 1635 N N . ARG A 1 194 ? 35.707 -2.884 -55.509 1.00 86.31 194 ARG A N 1
ATOM 1636 C CA . ARG A 1 194 ? 35.977 -4.286 -55.871 1.00 86.31 194 ARG A CA 1
ATOM 1637 C C . ARG A 1 194 ? 36.019 -4.503 -57.380 1.00 86.31 194 ARG A C 1
ATOM 1639 O O . ARG A 1 194 ? 36.896 -5.225 -57.848 1.00 86.31 194 ARG A O 1
ATOM 1646 N N . LYS A 1 195 ? 35.123 -3.855 -58.136 1.00 89.56 195 LYS A N 1
ATOM 1647 C CA . LYS A 1 195 ? 35.142 -3.886 -59.608 1.00 89.56 195 LYS A CA 1
ATOM 1648 C C . LYS A 1 195 ? 36.430 -3.273 -60.161 1.00 89.56 195 LYS A C 1
ATOM 1650 O O . LYS A 1 195 ? 37.059 -3.888 -61.014 1.00 89.56 195 LYS A O 1
ATOM 1655 N N . LYS A 1 196 ? 36.855 -2.119 -59.632 1.00 92.75 196 LYS A N 1
ATOM 1656 C CA . LYS A 1 196 ? 38.095 -1.435 -60.039 1.00 92.75 196 LYS A CA 1
ATOM 1657 C C . LYS A 1 196 ? 39.348 -2.284 -59.795 1.00 92.75 196 LYS A C 1
ATOM 1659 O O . LYS A 1 196 ? 40.255 -2.276 -60.615 1.00 92.75 196 LYS A O 1
ATOM 1664 N N . HIS A 1 197 ? 39.386 -3.026 -58.690 1.00 91.69 197 HIS A N 1
ATOM 1665 C CA . HIS A 1 197 ? 40.529 -3.862 -58.307 1.00 91.69 197 HIS A CA 1
ATOM 1666 C C . HIS A 1 197 ? 40.426 -5.328 -58.770 1.00 91.69 197 HIS A C 1
ATOM 1668 O O . HIS A 1 197 ? 41.229 -6.154 -58.348 1.00 91.69 197 HIS A O 1
ATOM 1674 N N . GLY A 1 198 ? 39.438 -5.684 -59.602 1.00 89.25 198 GLY A N 1
ATOM 1675 C CA . GLY A 1 198 ? 39.275 -7.054 -60.111 1.00 89.25 198 GLY A CA 1
ATOM 1676 C C . GLY A 1 198 ? 38.936 -8.105 -59.042 1.00 89.25 198 GLY A C 1
ATOM 1677 O O . GLY A 1 198 ? 39.072 -9.304 -59.287 1.00 89.25 198 GLY A O 1
ATOM 1678 N N . ILE A 1 199 ? 38.481 -7.686 -57.856 1.00 84.94 199 ILE A N 1
ATOM 1679 C CA . ILE A 1 199 ? 38.188 -8.578 -56.729 1.00 84.94 199 ILE A CA 1
ATOM 1680 C C . ILE A 1 199 ? 36.819 -9.223 -56.949 1.00 84.94 199 ILE A C 1
ATOM 1682 O O . ILE A 1 199 ? 35.773 -8.620 -56.680 1.00 84.94 199 ILE A O 1
ATOM 1686 N N . ARG A 1 200 ? 36.822 -10.478 -57.406 1.00 78.56 200 ARG A N 1
ATOM 1687 C CA . ARG A 1 200 ? 35.597 -11.262 -57.610 1.00 78.56 200 ARG A CA 1
ATOM 1688 C C . ARG A 1 200 ? 34.910 -11.599 -56.270 1.00 78.56 200 ARG A C 1
ATOM 1690 O O . ARG A 1 200 ? 35.558 -11.603 -55.217 1.00 78.56 200 ARG A O 1
ATOM 1697 N N . PRO A 1 201 ? 33.585 -11.830 -56.262 1.00 74.69 201 PRO A N 1
ATOM 1698 C CA . PRO A 1 201 ? 32.894 -12.447 -55.130 1.00 74.69 201 PRO A CA 1
ATOM 1699 C C . PRO A 1 201 ? 33.534 -13.791 -54.763 1.00 74.69 201 PRO A C 1
ATOM 1701 O O . PRO A 1 201 ? 34.062 -14.477 -55.638 1.00 74.69 201 PRO A O 1
ATOM 1704 N N . SER A 1 202 ? 33.508 -14.164 -53.481 1.00 71.19 202 SER A N 1
ATOM 1705 C CA . SER A 1 202 ? 33.971 -15.489 -53.065 1.00 71.19 202 SER A CA 1
ATOM 1706 C C . SER A 1 202 ? 33.108 -16.561 -53.728 1.00 71.19 202 SER A C 1
ATOM 1708 O O . SER A 1 202 ? 31.883 -16.495 -53.675 1.00 71.19 202 SER A O 1
ATOM 1710 N N . LEU A 1 203 ? 33.747 -17.562 -54.335 1.00 71.56 203 LEU A N 1
ATOM 1711 C CA . LEU A 1 203 ? 33.052 -18.716 -54.921 1.00 71.56 203 LEU A CA 1
ATOM 1712 C C . LEU A 1 203 ? 32.464 -19.650 -53.850 1.00 71.56 203 LEU A C 1
ATOM 1714 O O . LEU A 1 203 ? 31.605 -20.469 -54.146 1.00 71.56 203 LEU A O 1
ATOM 1718 N N . SER A 1 204 ? 32.904 -19.510 -52.599 1.00 69.38 204 SER A N 1
ATOM 1719 C CA . SER A 1 204 ? 32.489 -20.315 -51.447 1.00 69.38 204 SER A CA 1
ATOM 1720 C C . SER A 1 204 ? 31.206 -19.821 -50.755 1.00 69.38 204 SER A C 1
ATOM 1722 O O . SER A 1 204 ? 30.997 -20.153 -49.591 1.00 69.38 204 SER A O 1
ATOM 1724 N N . GLY A 1 205 ? 30.394 -18.988 -51.418 1.00 65.31 205 GLY A N 1
ATOM 1725 C CA . GLY A 1 205 ? 29.197 -18.371 -50.826 1.00 65.31 205 GLY A CA 1
ATOM 1726 C C . GLY A 1 205 ? 29.513 -17.261 -49.815 1.00 65.31 205 GLY A C 1
ATOM 1727 O O . GLY A 1 205 ? 30.676 -16.872 -49.627 1.00 65.31 205 GLY A O 1
ATOM 1728 N N . PHE A 1 206 ? 28.479 -16.709 -49.174 1.00 69.44 206 PHE A N 1
ATOM 1729 C CA . PHE A 1 206 ? 28.656 -15.783 -48.051 1.00 69.44 206 PHE A CA 1
ATOM 1730 C C . PHE A 1 206 ? 29.125 -16.551 -46.809 1.00 69.44 206 PHE A C 1
ATOM 1732 O O . PHE A 1 206 ? 28.495 -17.515 -46.390 1.00 69.44 206 PHE A O 1
ATOM 1739 N N . TYR A 1 207 ? 30.174 -16.067 -46.135 1.00 66.94 207 TYR A N 1
ATOM 1740 C CA . TYR A 1 207 ? 30.690 -16.669 -44.891 1.00 66.94 207 TYR A CA 1
ATOM 1741 C C . TYR A 1 207 ? 29.601 -16.897 -43.818 1.00 66.94 207 TYR A C 1
ATOM 1743 O O . TYR A 1 207 ? 29.682 -17.828 -43.019 1.00 66.94 207 TYR A O 1
ATOM 1751 N N . HIS A 1 208 ? 28.554 -16.066 -43.820 1.00 73.25 208 HIS A N 1
ATOM 1752 C CA . HIS A 1 208 ? 27.446 -16.130 -42.867 1.00 73.25 208 HIS A CA 1
ATOM 1753 C C . HIS A 1 208 ? 26.273 -17.032 -43.289 1.00 73.25 208 HIS A C 1
ATOM 1755 O O . HIS A 1 208 ? 25.328 -17.151 -42.513 1.00 73.25 208 HIS A O 1
ATOM 1761 N N . GLU A 1 209 ? 26.309 -17.685 -44.456 1.00 76.50 209 GLU A N 1
ATOM 1762 C CA . GLU A 1 209 ? 25.234 -18.597 -44.894 1.00 76.50 209 GLU A CA 1
ATOM 1763 C C . GLU A 1 209 ? 25.001 -19.720 -43.883 1.00 76.50 209 GLU A C 1
ATOM 1765 O O . GLU A 1 209 ? 23.871 -19.931 -43.455 1.00 76.50 209 GLU A O 1
ATOM 1770 N N . LYS A 1 210 ? 26.074 -20.337 -43.371 1.00 81.88 210 LYS A N 1
ATOM 1771 C CA . LYS A 1 210 ? 25.969 -21.373 -42.330 1.00 81.88 210 LYS A CA 1
ATOM 1772 C C . LYS A 1 210 ? 25.255 -20.875 -41.072 1.00 81.88 210 LYS A C 1
ATOM 1774 O O . LYS A 1 210 ? 24.423 -21.578 -40.513 1.00 81.88 210 LYS A O 1
ATOM 1779 N N . ILE A 1 211 ? 25.538 -19.641 -40.650 1.00 77.69 211 ILE A N 1
ATOM 1780 C CA . ILE A 1 211 ? 24.904 -19.030 -39.471 1.00 77.69 211 ILE A CA 1
ATOM 1781 C C . ILE A 1 211 ? 23.410 -18.804 -39.729 1.00 77.69 211 ILE A C 1
ATOM 1783 O O . ILE A 1 211 ? 22.589 -18.998 -38.832 1.00 77.69 211 ILE A O 1
ATOM 1787 N N . TYR A 1 212 ? 23.050 -18.401 -40.949 1.00 75.12 212 TYR A N 1
ATOM 1788 C CA . TYR A 1 212 ? 21.659 -18.206 -41.342 1.00 75.12 212 TYR A CA 1
ATOM 1789 C C . TYR A 1 212 ? 20.893 -19.534 -41.381 1.00 75.12 212 TYR A C 1
ATOM 1791 O O . TYR A 1 212 ? 19.808 -19.637 -40.804 1.00 75.12 212 TYR A O 1
ATOM 1799 N N . ASP A 1 213 ? 21.494 -20.569 -41.964 1.00 87.50 213 ASP A N 1
ATOM 1800 C CA . ASP A 1 213 ? 20.928 -21.916 -42.019 1.00 87.50 213 ASP A CA 1
ATOM 1801 C C . ASP A 1 213 ? 20.742 -22.511 -40.621 1.00 87.50 213 ASP A C 1
ATOM 1803 O O . ASP A 1 213 ? 19.686 -23.068 -40.310 1.00 87.50 213 ASP A O 1
ATOM 1807 N N . ASP A 1 214 ? 21.731 -22.350 -39.741 1.00 88.75 214 ASP A N 1
ATOM 1808 C CA . ASP A 1 214 ? 21.662 -22.823 -38.358 1.00 88.75 214 ASP A CA 1
ATOM 1809 C C . ASP A 1 214 ? 20.593 -22.070 -37.555 1.00 88.75 214 ASP A C 1
ATOM 1811 O O . ASP A 1 214 ? 19.842 -22.673 -36.777 1.00 88.75 214 ASP A O 1
ATOM 1815 N N . TYR A 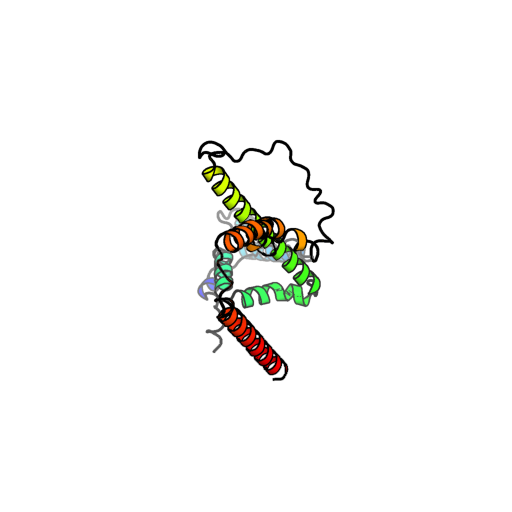1 215 ? 20.443 -20.762 -37.790 1.00 85.25 215 TYR A N 1
ATOM 1816 C CA . TYR A 1 215 ? 19.363 -19.973 -37.205 1.00 85.25 215 TYR A CA 1
ATOM 1817 C C . TYR A 1 215 ? 17.983 -20.455 -37.673 1.00 85.25 215 TYR A C 1
ATOM 1819 O O . TYR A 1 215 ? 17.084 -20.642 -36.845 1.00 85.25 215 TYR A O 1
ATOM 1827 N N . ILE A 1 216 ? 17.804 -20.702 -38.975 1.00 89.81 216 ILE A N 1
ATOM 1828 C CA . ILE A 1 216 ? 16.548 -21.229 -39.527 1.00 89.81 216 ILE A CA 1
ATOM 1829 C C . ILE A 1 216 ? 16.234 -22.594 -38.914 1.00 89.81 216 ILE A C 1
ATOM 1831 O O . ILE A 1 216 ? 15.127 -22.788 -38.403 1.00 89.81 216 ILE A O 1
ATOM 1835 N N . LYS A 1 217 ? 17.202 -23.518 -38.890 1.00 94.12 217 LYS A N 1
ATOM 1836 C CA . LYS A 1 217 ? 17.042 -24.848 -38.277 1.00 94.12 217 LYS A CA 1
ATOM 1837 C C . LYS A 1 217 ? 16.610 -24.740 -36.817 1.00 94.12 217 LYS A C 1
ATOM 1839 O O . LYS A 1 217 ? 15.655 -25.403 -36.405 1.00 94.12 217 LYS A O 1
ATOM 1844 N N . SER A 1 218 ? 17.251 -23.857 -36.050 1.00 89.56 218 SER A N 1
ATOM 1845 C CA . SER A 1 218 ? 16.892 -23.587 -34.656 1.00 89.56 218 SER A CA 1
ATOM 1846 C C . SER A 1 218 ? 15.442 -23.104 -34.525 1.00 89.56 218 SER A C 1
ATOM 1848 O O . SER A 1 218 ? 14.667 -23.667 -33.746 1.00 89.56 218 SER A O 1
ATOM 1850 N N . ARG A 1 219 ? 15.015 -22.138 -35.348 1.00 89.94 219 ARG A N 1
ATOM 1851 C CA . ARG A 1 219 ? 13.645 -21.594 -35.322 1.00 89.94 219 ARG A CA 1
ATOM 1852 C C . ARG A 1 219 ? 12.593 -22.629 -35.714 1.00 89.94 219 ARG A C 1
ATOM 1854 O O . ARG A 1 219 ? 11.561 -22.708 -35.048 1.00 89.94 219 ARG A O 1
ATOM 1861 N N . VAL A 1 220 ? 12.863 -23.444 -36.733 1.00 93.88 220 VAL A N 1
ATOM 1862 C CA . VAL A 1 220 ? 11.984 -24.548 -37.150 1.00 93.88 220 VAL A CA 1
ATOM 1863 C C . VAL A 1 220 ? 11.854 -25.585 -36.034 1.00 93.88 220 VAL A C 1
ATOM 1865 O O . VAL A 1 220 ? 10.743 -26.010 -35.717 1.00 93.88 220 VAL A O 1
ATOM 1868 N N . SER A 1 221 ? 12.964 -25.956 -35.385 1.00 93.69 221 SER A N 1
ATOM 1869 C CA . SER A 1 221 ? 12.951 -26.916 -34.273 1.00 93.69 221 SER A CA 1
ATOM 1870 C C . SER A 1 221 ? 12.142 -26.408 -33.072 1.00 93.69 221 SER A C 1
ATOM 1872 O O . SER A 1 221 ? 11.344 -27.150 -32.500 1.00 93.69 221 SER A O 1
ATOM 1874 N N . LEU A 1 222 ? 12.286 -25.123 -32.733 1.00 90.75 222 LEU A N 1
ATOM 1875 C CA . LEU A 1 222 ? 11.536 -24.473 -31.662 1.00 90.75 222 LEU A CA 1
ATOM 1876 C C . LEU A 1 222 ? 10.038 -24.438 -31.986 1.00 90.75 222 LEU A C 1
ATOM 1878 O O . LEU A 1 222 ? 9.212 -24.721 -31.124 1.00 90.75 222 LEU A O 1
ATOM 1882 N N . HIS A 1 223 ? 9.687 -24.121 -33.235 1.00 89.38 223 HIS A N 1
ATOM 1883 C CA . HIS A 1 223 ? 8.297 -24.085 -33.675 1.00 89.38 223 HIS A CA 1
ATOM 1884 C C . HIS A 1 223 ? 7.632 -25.463 -33.573 1.00 89.38 223 HIS A C 1
ATOM 1886 O O . HIS A 1 223 ? 6.543 -25.564 -33.015 1.00 89.38 223 HIS A O 1
ATOM 1892 N N . LYS A 1 224 ? 8.321 -26.529 -34.006 1.00 92.62 224 LYS A N 1
ATOM 1893 C CA . LYS A 1 224 ? 7.844 -27.914 -33.848 1.00 92.62 224 LYS A CA 1
ATOM 1894 C C . LYS A 1 224 ? 7.640 -28.295 -32.378 1.00 92.62 224 LY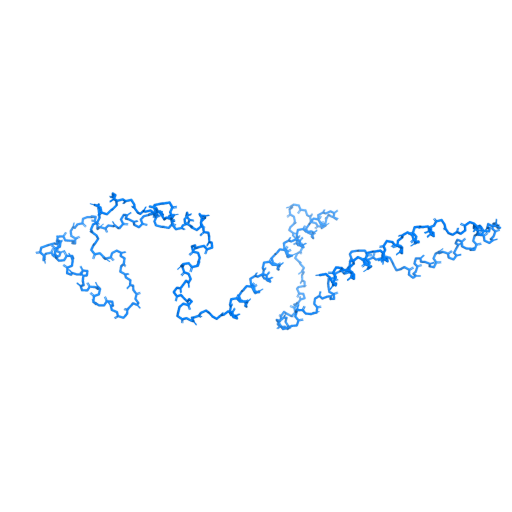S A C 1
ATOM 1896 O O . LYS A 1 224 ? 6.618 -28.883 -32.044 1.00 92.62 224 LYS A O 1
ATOM 1901 N N . LYS A 1 225 ? 8.575 -27.929 -31.491 1.00 89.75 225 LYS A N 1
ATOM 1902 C CA . LYS A 1 225 ? 8.438 -28.167 -30.041 1.00 89.75 225 LYS A CA 1
ATOM 1903 C C . LYS A 1 225 ? 7.226 -27.450 -29.450 1.00 89.75 225 LYS A C 1
ATOM 1905 O O . LYS A 1 225 ? 6.511 -28.040 -28.649 1.00 89.75 225 LYS A O 1
ATOM 1910 N N . ASN A 1 226 ? 6.991 -26.202 -29.849 1.00 85.31 226 ASN A N 1
ATOM 1911 C CA . ASN A 1 226 ? 5.835 -25.441 -29.382 1.00 85.31 226 ASN A CA 1
ATOM 1912 C C . ASN A 1 226 ? 4.523 -26.071 -29.858 1.00 85.31 226 ASN A C 1
ATOM 1914 O O . ASN A 1 226 ? 3.632 -26.249 -29.041 1.00 85.31 226 ASN A O 1
ATOM 1918 N N . GLN A 1 227 ? 4.441 -26.494 -31.126 1.00 87.94 227 GLN A N 1
ATOM 1919 C CA . GLN A 1 227 ? 3.264 -27.204 -31.633 1.00 87.94 227 GLN A CA 1
ATOM 1920 C C . GLN A 1 227 ? 2.982 -28.474 -30.823 1.00 87.94 227 GLN A C 1
ATOM 1922 O O . GLN A 1 227 ? 1.865 -28.650 -30.363 1.00 87.94 227 GLN A O 1
ATOM 1927 N N . MET A 1 228 ? 3.983 -29.328 -30.575 1.00 85.25 228 MET A N 1
ATOM 1928 C CA . MET A 1 228 ? 3.776 -30.545 -29.771 1.00 85.25 228 MET A CA 1
ATOM 1929 C C . MET A 1 228 ? 3.308 -30.249 -28.341 1.00 85.25 228 MET A C 1
ATOM 1931 O O . MET A 1 228 ? 2.513 -31.007 -27.795 1.00 85.25 228 MET A O 1
ATOM 1935 N N . ARG A 1 229 ? 3.785 -29.149 -27.743 1.00 74.31 229 ARG A N 1
ATOM 1936 C CA . ARG A 1 229 ? 3.377 -28.728 -26.399 1.00 74.31 229 ARG A CA 1
ATOM 1937 C C . ARG A 1 229 ? 1.925 -28.256 -26.345 1.00 74.31 229 ARG A C 1
ATOM 1939 O O . ARG A 1 229 ? 1.303 -28.401 -25.308 1.00 74.31 229 ARG A O 1
ATOM 1946 N N . ASP A 1 230 ? 1.411 -27.696 -27.434 1.00 72.44 230 ASP A N 1
ATOM 1947 C CA . ASP A 1 230 ? 0.022 -27.238 -27.513 1.00 72.44 230 ASP A CA 1
ATOM 1948 C C . ASP A 1 230 ? -0.963 -28.401 -27.786 1.00 72.44 230 ASP A C 1
ATOM 1950 O O . ASP A 1 230 ? -2.166 -28.233 -27.609 1.00 72.44 230 ASP A O 1
ATOM 1954 N N . TYR A 1 231 ? -0.461 -29.582 -28.185 1.00 71.12 231 TYR A N 1
ATOM 1955 C CA . TYR A 1 231 ? -1.242 -30.815 -28.385 1.00 71.12 231 TYR A CA 1
ATOM 1956 C C . TYR A 1 231 ? -1.124 -31.839 -27.234 1.00 71.12 231 TYR A C 1
ATOM 1958 O O . TYR A 1 231 ? -1.739 -32.901 -27.326 1.00 71.12 231 TYR A O 1
ATOM 1966 N N . SER A 1 232 ? -0.334 -31.559 -26.186 1.00 52.59 232 SER A N 1
ATOM 1967 C CA . SER A 1 232 ? -0.230 -32.380 -24.959 1.00 52.59 232 SER A CA 1
ATOM 1968 C C . SER A 1 232 ? -0.964 -31.718 -23.802 1.00 52.59 232 SER A C 1
ATOM 1970 O O . SER A 1 232 ? -1.608 -32.455 -23.028 1.00 52.59 232 SER A O 1
#

pLDDT: mean 76.41, std 14.63, range [43.12, 94.38]

Mean predicted aligned error: 16.91 Å

Radius of gyration: 36.95 Å; Cα contacts (8 Å, |Δi|>4): 51; chains: 1; bounding box: 68×60×107 Å

Nearest PDB structures (foldseek):
  6ynx-assembly1_f  TM=5.531E-01  e=1.716E-07  Tetrahymena thermophila